Protein AF-W7YHK6-F1 (afdb_monomer_lite)

Sequence (216 aa):
MRCFFILVFPFLILLITKVRVFKSFFVLSIIGIVPLLTFVVPEAYYHQIFYINPFLRVVDFMIGIFIFNIYLSFSKKERSINYTYLEVSSVLLLVVFFVFHRLIPTVARFSFYYWIPMCYLIFSFSFQRGKVSVLLSNKMCFYLGEISFGFYLFHQLVLRYFLVINTKFLGIASDFVIAMVVFAISLVISHYSFVLFERPMNGYIKALKESKANTP

InterPro domains:
  IPR050879 Acyltransferase 3 [PTHR23028] (5-210)

Secondary structure (DSSP, 8-state):
-HHHHHHHHHHHHHHHHH-SSHHHHHHHHHHHHHHHHHHHS-GGGHIIIIII-HHHHHHHHHHHHHHHHHHHHHHTS-----HHHHHHHHHHHHHHHHHHGGGS-HHHHHTTTTHHHHHHHHHHHTT--SHHHHHHTSHHHHHHHHHHHHHHHHHHHHHHHHHHHIIIII----HHHHHHHHHHHHHHHHHHHIIIIIHHHHHHHHHHHHHHHS--

Structure (mmCIF, N/CA/C/O backbone):
data_AF-W7YHK6-F1
#
_entry.id   AF-W7YHK6-F1
#
loop_
_atom_site.group_PDB
_atom_site.id
_atom_site.type_symbol
_atom_site.label_atom_id
_atom_site.label_alt_id
_atom_site.label_comp_id
_atom_site.label_asym_id
_atom_site.label_entity_id
_atom_site.label_seq_id
_atom_site.pdbx_PDB_ins_code
_atom_site.Cartn_x
_atom_site.Cartn_y
_atom_site.Cartn_z
_atom_site.occupancy
_atom_site.B_iso_or_equiv
_atom_site.auth_seq_id
_atom_site.auth_comp_id
_atom_site.auth_asym_id
_atom_site.auth_atom_id
_atom_site.pdbx_PDB_model_num
ATOM 1 N N . MET A 1 1 ? 14.637 -1.366 3.798 1.00 53.78 1 MET A N 1
ATOM 2 C CA . MET A 1 1 ? 13.637 -0.348 4.207 1.00 53.78 1 MET A CA 1
ATOM 3 C C . MET A 1 1 ? 12.739 -0.802 5.353 1.00 53.78 1 MET A C 1
ATOM 5 O O . MET A 1 1 ? 12.681 -0.083 6.335 1.00 53.78 1 MET A O 1
ATOM 9 N N . ARG A 1 2 ? 12.089 -1.977 5.302 1.00 49.00 2 ARG A N 1
ATOM 10 C CA . ARG A 1 2 ? 11.169 -2.439 6.370 1.00 49.00 2 ARG A CA 1
ATOM 11 C C . ARG A 1 2 ? 11.775 -2.429 7.791 1.00 49.00 2 ARG A C 1
ATOM 13 O O . ARG A 1 2 ? 11.128 -1.936 8.705 1.00 49.00 2 ARG A O 1
ATOM 20 N N . CYS A 1 3 ? 13.030 -2.855 7.966 1.00 56.47 3 CYS A N 1
ATOM 21 C CA . CYS A 1 3 ? 13.698 -2.836 9.279 1.00 56.47 3 CYS A CA 1
ATOM 22 C C . CYS A 1 3 ? 13.906 -1.423 9.850 1.00 56.47 3 CYS A C 1
ATOM 24 O O . CYS A 1 3 ? 13.807 -1.234 11.057 1.00 56.47 3 CYS A O 1
ATOM 26 N N . PHE A 1 4 ? 14.147 -0.424 8.993 1.00 64.88 4 PHE A N 1
ATOM 27 C CA . PHE A 1 4 ? 14.290 0.969 9.422 1.00 64.88 4 PHE A CA 1
ATOM 28 C C . PHE A 1 4 ? 12.982 1.491 10.027 1.00 64.88 4 PHE A C 1
ATOM 30 O O . PHE A 1 4 ? 12.999 2.078 11.101 1.00 64.88 4 PHE A O 1
ATOM 37 N N . PHE A 1 5 ? 11.835 1.195 9.407 1.00 59.44 5 PHE A N 1
ATOM 38 C CA . PHE A 1 5 ? 10.535 1.595 9.956 1.00 59.44 5 PHE A CA 1
ATOM 39 C C . PHE A 1 5 ? 10.240 0.946 11.299 1.00 59.44 5 PHE A C 1
ATOM 41 O O . PHE A 1 5 ? 9.788 1.635 12.204 1.00 59.44 5 PHE A O 1
ATOM 48 N N . ILE A 1 6 ? 10.536 -0.346 11.452 1.00 62.44 6 ILE A N 1
ATOM 49 C CA . ILE A 1 6 ? 10.335 -1.060 12.721 1.00 62.44 6 ILE A CA 1
ATOM 50 C C . ILE A 1 6 ? 11.167 -0.418 13.842 1.00 62.44 6 ILE A C 1
ATOM 52 O O . ILE A 1 6 ? 10.689 -0.289 14.965 1.00 62.44 6 ILE A O 1
ATOM 56 N N . LEU A 1 7 ? 12.381 0.037 13.524 1.00 72.81 7 LEU A N 1
ATOM 57 C CA . LEU A 1 7 ? 13.286 0.671 14.482 1.00 72.81 7 LEU A CA 1
ATOM 58 C C . LEU A 1 7 ? 12.882 2.115 14.818 1.00 72.81 7 LEU A C 1
ATOM 60 O O . LEU A 1 7 ? 12.984 2.533 15.967 1.00 72.81 7 LEU A O 1
ATOM 64 N N . VAL A 1 8 ? 12.393 2.872 13.836 1.00 71.38 8 VAL A N 1
ATOM 65 C CA . VAL A 1 8 ? 12.004 4.284 14.000 1.00 71.38 8 VAL A CA 1
ATOM 66 C C . VAL A 1 8 ? 10.591 4.431 14.589 1.00 71.38 8 VAL A C 1
ATOM 68 O O . VAL A 1 8 ? 10.283 5.431 15.237 1.00 71.38 8 VAL A O 1
ATOM 71 N N . PHE A 1 9 ? 9.738 3.417 14.438 1.00 69.69 9 PHE A N 1
ATOM 72 C CA . PHE A 1 9 ? 8.368 3.381 14.952 1.00 69.69 9 PHE A CA 1
ATOM 73 C C . PHE A 1 9 ? 8.202 3.721 16.447 1.00 69.69 9 PHE A C 1
ATOM 75 O O . PHE A 1 9 ? 7.383 4.596 16.744 1.00 69.69 9 PHE A O 1
ATOM 82 N N . PRO A 1 10 ? 8.937 3.106 17.400 1.00 70.44 10 PRO A N 1
ATOM 83 C CA . PRO A 1 10 ? 8.781 3.426 18.821 1.00 70.44 10 PRO A CA 1
ATOM 84 C C . PRO A 1 10 ? 9.102 4.895 19.125 1.00 70.44 10 PRO A C 1
ATOM 86 O O . PRO A 1 10 ? 8.375 5.543 19.877 1.00 70.44 10 PRO A O 1
ATOM 89 N N . PHE A 1 11 ? 10.128 5.458 18.481 1.00 71.00 11 PHE A N 1
ATOM 90 C CA . PHE A 1 11 ? 10.487 6.870 18.632 1.00 71.00 11 PHE A CA 1
ATOM 91 C C . PHE A 1 11 ? 9.415 7.797 18.049 1.00 71.00 11 PHE A C 1
ATOM 93 O O . PHE A 1 11 ? 9.043 8.789 18.681 1.00 71.00 11 PHE A O 1
ATOM 100 N N . LEU A 1 12 ? 8.861 7.446 16.884 1.00 68.38 12 LEU A N 1
ATOM 101 C CA . LEU A 1 12 ? 7.770 8.195 16.261 1.00 68.38 12 LEU A CA 1
ATOM 102 C C . LEU A 1 12 ? 6.513 8.193 17.128 1.00 68.38 12 LEU A C 1
ATOM 104 O O . LEU A 1 12 ? 5.929 9.253 17.322 1.00 68.38 12 LEU A O 1
ATOM 108 N N . ILE A 1 13 ? 6.106 7.055 17.696 1.00 68.56 13 ILE A N 1
ATOM 109 C CA . ILE A 1 13 ? 4.937 7.002 18.588 1.00 68.56 13 ILE A CA 1
ATOM 110 C C . ILE A 1 13 ? 5.136 7.880 19.820 1.00 68.56 13 ILE A C 1
ATOM 112 O O . ILE A 1 13 ? 4.220 8.611 20.193 1.00 68.56 13 ILE A O 1
ATOM 116 N N . LEU A 1 14 ? 6.309 7.844 20.455 1.00 65.62 14 LEU A N 1
ATOM 117 C CA . LEU A 1 14 ? 6.582 8.654 21.647 1.00 65.62 14 LEU A CA 1
ATOM 118 C C . LEU A 1 14 ? 6.514 10.159 21.333 1.00 65.62 14 LEU A C 1
ATOM 120 O O . LEU A 1 14 ? 5.867 10.925 22.054 1.00 65.62 14 LEU A O 1
ATOM 124 N N . LEU A 1 15 ? 7.080 10.581 20.199 1.00 65.31 15 LEU A N 1
ATOM 125 C CA . LEU A 1 15 ? 6.981 11.958 19.707 1.00 65.31 15 LEU A CA 1
ATOM 126 C C . LEU A 1 15 ? 5.523 12.339 19.355 1.00 65.31 15 LEU A C 1
ATOM 128 O O . LEU A 1 15 ? 5.028 13.408 19.724 1.00 65.31 15 LEU A O 1
ATOM 132 N N . ILE A 1 16 ? 4.791 11.417 18.720 1.00 62.56 16 ILE A N 1
ATOM 133 C CA . ILE A 1 16 ? 3.393 11.547 18.274 1.00 62.56 16 ILE A CA 1
ATOM 134 C C . ILE A 1 16 ? 2.387 11.257 19.411 1.00 62.56 16 ILE A C 1
ATOM 136 O O . ILE A 1 16 ? 1.182 11.383 19.227 1.00 62.56 16 ILE A O 1
ATOM 140 N N . THR A 1 17 ? 2.792 11.006 20.653 1.00 61.44 17 THR A N 1
ATOM 141 C CA . THR A 1 17 ? 1.856 10.875 21.796 1.00 61.44 17 THR A CA 1
ATOM 142 C C . THR A 1 17 ? 1.927 12.068 22.744 1.00 61.44 17 THR A C 1
ATOM 144 O O . THR A 1 17 ? 0.884 12.528 23.204 1.00 61.44 17 THR A O 1
ATOM 147 N N . LYS A 1 18 ? 3.078 12.741 22.852 1.00 54.75 18 LYS A N 1
ATOM 148 C CA . LYS A 1 18 ? 3.304 13.822 23.832 1.00 54.75 18 LYS A CA 1
ATOM 149 C C . LYS A 1 18 ? 2.686 15.200 23.511 1.00 54.75 18 LYS A C 1
ATOM 151 O O . LYS A 1 18 ? 2.327 15.927 24.426 1.00 54.75 18 LYS A O 1
ATOM 156 N N . VAL A 1 19 ? 2.484 15.564 22.240 1.00 53.28 19 VAL A N 1
ATOM 157 C CA . VAL A 1 19 ? 2.019 16.925 21.854 1.00 53.28 19 VAL A CA 1
ATOM 158 C C . VAL A 1 19 ? 0.552 16.915 21.378 1.00 53.28 19 VAL A C 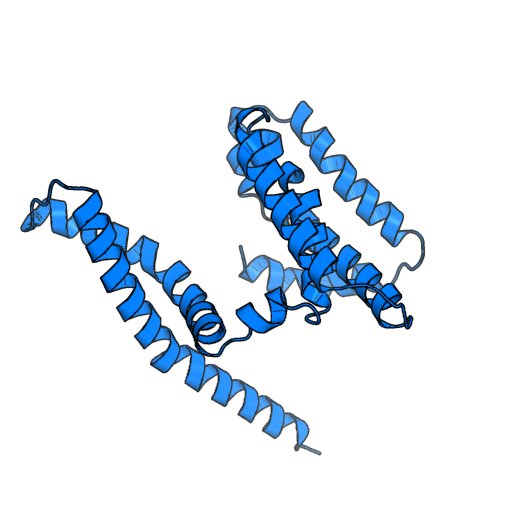1
ATOM 160 O O . VAL A 1 19 ? 0.277 16.459 20.290 1.00 53.28 19 VAL A O 1
ATOM 163 N N . ARG A 1 20 ? -0.476 17.303 22.138 1.00 59.34 20 ARG A N 1
ATOM 164 C CA . ARG A 1 20 ? -1.869 16.951 21.735 1.00 59.34 20 ARG A CA 1
ATOM 165 C C . ARG A 1 20 ? -2.479 17.792 20.591 1.00 59.34 20 ARG A C 1
ATOM 167 O O . ARG A 1 20 ? -3.224 17.234 19.796 1.00 59.34 20 ARG A O 1
ATOM 174 N N . VAL A 1 21 ? -2.154 19.087 20.481 1.00 53.97 21 VAL A N 1
ATOM 175 C CA . VAL A 1 21 ? -2.844 20.033 19.563 1.00 53.97 21 VAL A CA 1
ATOM 176 C C . VAL A 1 21 ? -1.969 20.478 18.380 1.00 53.97 21 VAL A C 1
ATOM 178 O O . VAL A 1 21 ? -2.435 20.489 17.246 1.00 53.97 21 VAL A O 1
ATOM 181 N N . PHE A 1 22 ? -0.668 20.710 18.588 1.00 55.00 22 PHE A N 1
ATOM 182 C CA . PHE A 1 22 ? 0.281 21.048 17.506 1.00 55.00 22 PHE A CA 1
ATOM 183 C C . PHE A 1 22 ? 0.607 19.883 16.562 1.00 55.00 22 PHE A C 1
ATOM 185 O O . PHE A 1 22 ? 1.331 20.044 15.590 1.00 55.00 22 PHE A O 1
ATOM 192 N N . LYS A 1 23 ? 0.079 18.693 16.833 1.00 64.88 23 LYS A N 1
ATOM 193 C CA . LYS A 1 23 ? 0.507 17.443 16.208 1.00 64.88 23 LYS A CA 1
ATOM 194 C C . LYS A 1 23 ? -0.149 17.183 14.867 1.00 64.88 23 LYS A C 1
ATOM 196 O O . LYS A 1 23 ? 0.551 16.804 13.940 1.00 64.88 23 LYS A O 1
ATOM 201 N N . SER A 1 24 ? -1.444 17.466 14.730 1.00 62.97 24 SER A N 1
ATOM 202 C CA . SER A 1 24 ? -2.082 17.452 13.409 1.00 62.97 24 SER A CA 1
ATOM 203 C C . SER A 1 24 ? -1.499 18.545 12.523 1.00 62.97 24 SER A C 1
ATOM 205 O O . SER A 1 24 ? -1.202 18.273 11.371 1.00 62.97 24 SER A O 1
ATOM 207 N N . PHE A 1 25 ? -1.259 19.746 13.060 1.00 68.19 25 PHE A N 1
ATOM 208 C CA . PHE A 1 25 ? -0.668 20.835 12.282 1.00 68.19 25 PHE A CA 1
ATOM 209 C C . PHE A 1 25 ? 0.769 20.514 11.849 1.00 68.19 25 PHE A C 1
ATOM 211 O O . PHE A 1 25 ? 1.090 20.639 10.679 1.00 68.19 25 PHE A O 1
ATOM 218 N N . PHE A 1 26 ? 1.611 20.001 12.750 1.00 71.12 26 PHE A N 1
ATOM 219 C CA . PHE A 1 26 ? 2.981 19.591 12.433 1.00 71.12 26 PHE A CA 1
ATOM 220 C C . PHE A 1 26 ? 3.036 18.446 11.410 1.00 71.12 26 PHE A C 1
ATOM 222 O O . PHE A 1 26 ? 3.815 18.505 10.462 1.00 71.12 26 PHE A O 1
ATOM 229 N N . VAL A 1 27 ? 2.175 17.432 11.557 1.00 71.62 27 VAL A N 1
ATOM 230 C CA . VAL A 1 27 ? 2.055 16.328 10.592 1.00 71.62 27 VAL A CA 1
ATOM 231 C C . VAL A 1 27 ? 1.588 16.854 9.230 1.00 71.62 27 VAL A C 1
ATOM 233 O O . VAL A 1 27 ? 2.204 16.527 8.222 1.00 71.62 27 VAL A O 1
ATOM 236 N N . LEU A 1 28 ? 0.562 17.710 9.188 1.00 74.75 28 LEU A N 1
ATOM 237 C CA . LEU A 1 28 ? 0.054 18.312 7.949 1.00 74.75 28 LEU A CA 1
ATOM 238 C C . LEU A 1 28 ? 1.090 19.219 7.272 1.00 74.75 28 LEU A C 1
ATOM 240 O O . LEU A 1 28 ? 1.224 19.167 6.053 1.00 74.75 28 LEU A O 1
ATOM 244 N N . SER A 1 29 ? 1.866 19.987 8.040 1.00 74.75 29 SER A N 1
ATOM 245 C CA . SER A 1 29 ? 2.959 20.809 7.512 1.00 74.75 29 SER A CA 1
ATOM 246 C C . SER A 1 29 ? 4.062 19.954 6.888 1.00 74.75 29 SER A C 1
ATOM 248 O O . SER A 1 29 ? 4.518 20.257 5.791 1.00 74.75 29 SER A O 1
ATOM 250 N N . ILE A 1 30 ? 4.456 18.848 7.530 1.00 75.06 30 ILE A N 1
ATOM 251 C CA . ILE A 1 30 ? 5.446 17.911 6.972 1.00 75.06 30 ILE A CA 1
ATOM 252 C C . ILE A 1 30 ? 4.926 17.249 5.693 1.00 75.06 30 ILE A C 1
ATOM 254 O O . ILE A 1 30 ? 5.661 17.150 4.712 1.00 75.06 30 ILE A O 1
ATOM 258 N N . ILE A 1 31 ? 3.654 16.843 5.675 1.00 78.50 31 ILE A N 1
ATOM 259 C CA . ILE A 1 31 ? 2.995 16.297 4.481 1.00 78.50 31 ILE A CA 1
ATOM 260 C C . ILE A 1 31 ? 3.001 17.334 3.346 1.00 78.50 31 ILE A C 1
ATOM 262 O O . ILE A 1 31 ? 3.323 16.992 2.210 1.00 78.50 31 ILE A O 1
ATOM 266 N N . GLY A 1 32 ? 2.702 18.602 3.649 1.00 78.81 32 GLY A N 1
ATOM 267 C CA . GLY A 1 32 ? 2.663 19.698 2.676 1.00 78.81 32 GLY A CA 1
ATOM 268 C C . GLY A 1 32 ? 4.028 20.104 2.109 1.00 78.81 32 GLY A C 1
ATOM 269 O O . GLY A 1 32 ? 4.098 20.605 0.989 1.00 78.81 32 GLY A O 1
ATOM 270 N N . ILE A 1 33 ? 5.122 19.842 2.831 1.00 81.44 33 ILE A N 1
ATOM 271 C CA . ILE A 1 33 ? 6.488 20.111 2.354 1.00 81.44 33 ILE A CA 1
ATOM 272 C C . ILE A 1 33 ? 6.878 19.173 1.205 1.00 81.44 33 ILE A C 1
ATOM 274 O O . ILE A 1 33 ? 7.608 19.577 0.304 1.00 81.44 33 ILE A O 1
ATOM 278 N N . VAL A 1 34 ? 6.383 17.934 1.184 1.00 82.06 34 VAL A N 1
ATOM 279 C CA . VAL A 1 34 ? 6.804 16.937 0.187 1.00 82.06 34 VAL A CA 1
ATOM 280 C C . VAL A 1 34 ? 6.448 17.344 -1.255 1.00 82.06 34 VAL A C 1
ATOM 282 O O . VAL A 1 34 ? 7.339 17.286 -2.103 1.00 82.06 34 VAL A O 1
ATOM 285 N N . PRO A 1 35 ? 5.228 17.830 -1.565 1.00 81.81 35 PRO A N 1
ATOM 286 C CA . PRO A 1 35 ? 4.934 18.422 -2.869 1.00 81.81 35 PRO A CA 1
ATOM 287 C C . PRO A 1 35 ? 5.814 19.629 -3.208 1.00 81.81 35 PRO A C 1
ATOM 289 O O . PRO A 1 35 ? 6.248 19.755 -4.349 1.00 81.81 35 PRO A O 1
ATOM 292 N N . LEU A 1 36 ? 6.140 20.488 -2.236 1.00 81.44 36 LEU A N 1
ATOM 293 C CA . LEU A 1 36 ? 7.007 21.652 -2.466 1.00 81.44 36 LEU A CA 1
ATOM 294 C C . LEU A 1 36 ? 8.430 21.237 -2.861 1.00 81.44 36 LEU A C 1
ATOM 296 O O . LEU A 1 36 ? 9.019 21.833 -3.760 1.00 81.44 36 LEU A O 1
ATOM 300 N N . LEU A 1 37 ? 8.955 20.162 -2.265 1.00 81.94 37 LEU A N 1
ATOM 301 C CA . LEU A 1 37 ? 10.265 19.613 -2.622 1.00 81.94 37 LEU A CA 1
ATOM 302 C C . LEU A 1 37 ? 10.326 19.139 -4.081 1.00 81.94 37 LEU A C 1
ATOM 304 O O . LEU A 1 37 ? 11.403 19.159 -4.675 1.00 81.94 37 LEU A O 1
ATOM 308 N N . THR A 1 38 ? 9.199 18.748 -4.688 1.00 81.62 38 THR A N 1
ATOM 309 C CA . THR A 1 38 ? 9.187 18.288 -6.090 1.00 81.62 38 THR A CA 1
ATOM 310 C C . THR A 1 38 ? 9.529 19.385 -7.097 1.00 81.62 38 THR A C 1
ATOM 312 O O . THR A 1 38 ? 10.075 19.073 -8.150 1.00 81.62 38 THR A O 1
ATOM 315 N N . PHE A 1 39 ? 9.298 20.656 -6.752 1.00 79.81 39 PHE A N 1
ATOM 316 C CA . PHE A 1 39 ? 9.650 21.802 -7.596 1.00 79.81 39 PHE A CA 1
ATOM 317 C C . PHE A 1 39 ? 11.126 22.208 -7.489 1.00 79.81 39 PHE A C 1
ATOM 319 O O . PHE A 1 39 ? 11.636 22.891 -8.370 1.00 79.81 39 PHE A O 1
ATOM 326 N N . VAL A 1 40 ? 11.809 21.810 -6.412 1.00 82.62 40 VAL A N 1
ATOM 327 C CA . VAL A 1 40 ? 13.203 22.200 -6.132 1.00 82.62 40 VAL A CA 1
ATOM 328 C C . VAL A 1 40 ? 14.189 21.116 -6.568 1.00 82.62 40 VAL A C 1
ATOM 330 O O . VAL A 1 40 ? 15.315 21.408 -6.964 1.00 82.62 40 VAL A O 1
ATOM 333 N N . VAL A 1 41 ? 13.785 19.848 -6.480 1.00 83.50 41 VAL A N 1
ATOM 334 C CA . VAL A 1 41 ? 14.661 18.714 -6.782 1.00 83.50 41 VAL A CA 1
ATOM 335 C C . VAL A 1 41 ? 14.800 18.532 -8.305 1.00 83.50 41 VAL A C 1
ATOM 337 O O . VAL A 1 41 ? 13.787 18.519 -9.001 1.00 83.50 41 VAL A O 1
ATOM 340 N N . PRO A 1 42 ? 16.022 18.343 -8.842 1.00 82.50 42 PRO A N 1
ATOM 341 C CA . PRO A 1 42 ? 16.225 18.043 -10.260 1.00 82.50 42 PRO A CA 1
ATOM 342 C C . PRO A 1 42 ? 15.719 16.652 -10.655 1.00 82.50 42 PRO A C 1
ATOM 344 O O . PRO A 1 42 ? 15.801 15.704 -9.867 1.00 82.50 42 PRO A O 1
ATOM 347 N N . GLU A 1 43 ? 15.304 16.495 -11.916 1.00 79.56 43 GLU A N 1
ATOM 348 C CA . GLU A 1 43 ? 14.648 15.262 -12.372 1.00 79.56 43 GLU A CA 1
ATOM 349 C C . GLU A 1 43 ? 15.493 13.994 -12.226 1.00 79.56 43 GLU A C 1
ATOM 351 O O . GLU A 1 43 ? 14.976 12.929 -11.877 1.00 79.56 43 GLU A O 1
ATOM 356 N N . ALA A 1 44 ? 16.809 14.120 -12.407 1.00 82.19 44 ALA A N 1
ATOM 357 C CA . ALA A 1 44 ? 17.764 13.022 -12.275 1.00 82.19 44 ALA A CA 1
ATOM 358 C C . ALA A 1 44 ? 17.703 12.323 -10.903 1.00 82.19 44 ALA A C 1
ATOM 360 O O . ALA A 1 44 ? 17.996 11.132 -10.797 1.00 82.19 44 ALA A O 1
ATOM 361 N N . TYR A 1 45 ? 17.287 13.039 -9.854 1.00 82.25 45 TYR A N 1
ATOM 362 C CA . TYR A 1 45 ? 17.274 12.532 -8.483 1.00 82.25 45 TYR A CA 1
ATOM 363 C C . TYR A 1 45 ? 15.889 12.097 -7.999 1.00 82.25 45 TYR A C 1
ATOM 365 O O . TYR A 1 45 ? 15.766 11.606 -6.874 1.00 82.25 45 TYR A O 1
ATOM 373 N N . TYR A 1 46 ? 14.839 12.213 -8.820 1.00 82.56 46 TYR A N 1
ATOM 374 C CA . TYR A 1 46 ? 13.472 11.931 -8.378 1.00 82.56 46 TYR A CA 1
ATOM 375 C C . TYR A 1 46 ? 13.274 10.516 -7.849 1.00 82.56 46 TYR A C 1
ATOM 377 O O . TYR A 1 46 ? 12.649 10.326 -6.805 1.00 82.56 46 TYR A O 1
ATOM 385 N N . HIS A 1 47 ? 13.843 9.522 -8.523 1.00 80.50 47 HIS A N 1
ATOM 386 C CA . HIS A 1 47 ? 13.723 8.135 -8.089 1.00 80.50 47 HIS A CA 1
ATOM 387 C C . HIS A 1 47 ? 14.480 7.877 -6.773 1.00 80.50 47 HIS A C 1
ATOM 389 O O . HIS A 1 47 ? 13.969 7.238 -5.857 1.00 80.50 47 HIS A O 1
ATOM 395 N N . GLN A 1 48 ? 15.693 8.409 -6.631 1.00 81.44 48 GLN A N 1
ATOM 396 C CA . GLN A 1 48 ? 16.504 8.192 -5.430 1.00 81.44 48 GLN A CA 1
ATOM 397 C C . GLN A 1 48 ? 15.916 8.901 -4.209 1.00 81.44 48 GLN A C 1
ATOM 399 O O . GLN A 1 48 ? 15.854 8.324 -3.124 1.00 81.44 48 GLN A O 1
ATOM 404 N N . ILE A 1 49 ? 15.452 10.135 -4.399 1.00 80.94 49 ILE A N 1
ATOM 405 C CA . ILE A 1 49 ? 14.905 10.952 -3.325 1.00 80.94 49 ILE A CA 1
ATOM 406 C C . ILE A 1 49 ? 13.477 10.502 -3.024 1.00 80.94 49 ILE A C 1
ATOM 408 O O . ILE A 1 49 ? 13.244 9.941 -1.964 1.00 80.94 49 ILE A O 1
ATOM 412 N N . PHE A 1 50 ? 12.518 10.647 -3.934 1.00 79.75 50 P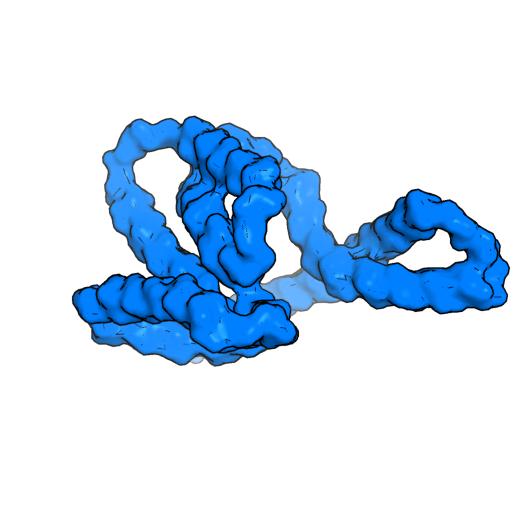HE A N 1
ATOM 413 C CA . PHE A 1 50 ? 11.107 10.435 -3.586 1.00 79.75 50 PHE A CA 1
ATOM 414 C C . PHE A 1 50 ? 10.702 8.967 -3.466 1.00 79.75 50 PHE A C 1
ATOM 416 O O . PHE A 1 50 ? 9.851 8.638 -2.642 1.00 79.75 50 PHE A O 1
ATOM 423 N N . TYR A 1 51 ? 11.309 8.071 -4.249 1.00 76.19 51 TYR A N 1
ATOM 424 C CA . TYR A 1 51 ? 10.897 6.669 -4.259 1.00 76.19 51 TYR A CA 1
ATOM 425 C C . TYR A 1 51 ? 11.697 5.805 -3.275 1.00 76.19 51 TYR A C 1
ATOM 427 O O . TYR A 1 51 ? 11.100 5.007 -2.545 1.00 76.19 51 TYR A O 1
ATOM 435 N N . ILE A 1 52 ? 13.025 5.965 -3.231 1.00 78.62 52 ILE A N 1
ATOM 436 C CA . ILE A 1 52 ? 13.913 5.116 -2.421 1.00 78.62 52 ILE A CA 1
ATOM 437 C C . ILE A 1 52 ? 14.135 5.679 -1.007 1.00 78.62 52 ILE A C 1
ATOM 439 O O . ILE A 1 52 ? 14.289 4.909 -0.062 1.00 78.62 52 ILE A O 1
ATOM 443 N N . ASN A 1 53 ? 14.171 6.997 -0.812 1.00 81.12 53 ASN A N 1
ATOM 444 C CA . ASN A 1 53 ? 14.649 7.556 0.452 1.00 81.12 53 ASN A CA 1
ATOM 445 C C . ASN A 1 53 ? 13.745 7.181 1.652 1.00 81.12 53 ASN A C 1
ATOM 447 O O . ASN A 1 53 ? 12.569 7.556 1.678 1.00 81.12 53 ASN A O 1
ATOM 451 N N . PRO A 1 54 ? 14.280 6.510 2.692 1.00 75.19 54 PRO A N 1
ATOM 452 C CA . PRO A 1 54 ? 13.495 6.100 3.853 1.00 75.19 54 PRO A CA 1
ATOM 453 C C . PRO A 1 54 ? 12.911 7.276 4.649 1.00 75.19 54 PRO A C 1
ATOM 455 O O . PRO A 1 54 ? 11.888 7.091 5.301 1.00 75.19 54 PRO A O 1
ATOM 458 N N . PHE A 1 55 ? 13.504 8.473 4.588 1.00 78.81 55 PHE A N 1
ATOM 459 C CA . PHE A 1 55 ? 13.001 9.648 5.305 1.00 78.81 55 PHE A CA 1
ATOM 460 C C . PHE A 1 55 ? 11.693 10.177 4.716 1.00 78.81 55 PHE A C 1
ATOM 462 O O . PHE A 1 55 ? 10.768 10.473 5.465 1.00 78.81 55 PHE A O 1
ATOM 469 N N . LEU A 1 56 ? 11.560 10.230 3.388 1.00 77.38 56 LEU A N 1
ATOM 470 C CA . LEU A 1 56 ? 10.299 10.649 2.762 1.00 77.38 56 LEU A CA 1
ATOM 471 C C . LEU A 1 56 ? 9.186 9.629 3.000 1.00 77.38 56 LEU A C 1
ATOM 473 O O . LEU A 1 56 ? 8.034 9.991 3.209 1.00 77.38 56 LEU A O 1
ATOM 477 N N . ARG A 1 57 ? 9.549 8.355 3.101 1.00 79.88 57 ARG A N 1
ATOM 478 C CA . ARG A 1 57 ? 8.632 7.276 3.473 1.00 79.88 57 ARG A CA 1
ATOM 479 C C . ARG A 1 57 ? 8.158 7.335 4.932 1.00 79.88 57 ARG A C 1
ATOM 481 O O . ARG A 1 57 ? 7.128 6.753 5.262 1.00 79.88 57 ARG A O 1
ATOM 488 N N . VAL A 1 58 ? 8.854 8.053 5.820 1.00 79.06 58 VAL A N 1
ATOM 489 C CA . VAL A 1 58 ? 8.319 8.351 7.164 1.00 79.06 58 VAL A CA 1
ATOM 490 C C . VAL A 1 58 ? 7.060 9.213 7.056 1.00 79.06 58 VAL A C 1
ATOM 492 O O . VAL A 1 58 ? 6.150 9.049 7.864 1.00 79.06 58 VAL A O 1
ATOM 495 N N . VAL A 1 59 ? 6.947 10.065 6.032 1.00 81.94 59 VAL A N 1
ATOM 496 C CA . VAL A 1 59 ? 5.736 10.865 5.794 1.00 81.94 59 VAL A CA 1
ATOM 497 C C . VAL A 1 59 ? 4.545 9.964 5.462 1.00 81.94 59 VAL A C 1
ATOM 499 O O . VAL A 1 59 ? 3.495 10.115 6.084 1.00 81.94 59 VAL A O 1
ATOM 502 N N . ASP A 1 60 ? 4.725 8.958 4.593 1.00 82.56 60 ASP A N 1
ATOM 503 C CA . ASP A 1 60 ? 3.701 7.930 4.316 1.00 82.56 60 ASP A CA 1
ATOM 504 C C . ASP A 1 60 ? 3.227 7.251 5.613 1.00 82.56 60 ASP A C 1
ATOM 506 O O . ASP A 1 60 ? 2.037 7.020 5.840 1.00 82.56 60 ASP A O 1
ATOM 510 N N . PHE A 1 61 ? 4.174 6.956 6.503 1.00 81.00 61 PHE A N 1
ATOM 511 C CA . PHE A 1 61 ? 3.892 6.329 7.785 1.00 81.00 61 PHE A CA 1
ATOM 512 C C . PHE A 1 61 ? 3.110 7.247 8.741 1.00 81.00 61 PHE A C 1
ATOM 514 O O . PHE A 1 61 ? 2.153 6.817 9.391 1.00 81.00 61 PHE A O 1
ATOM 521 N N . MET A 1 62 ? 3.477 8.530 8.803 1.00 80.88 62 MET A N 1
ATOM 522 C CA . MET A 1 62 ? 2.772 9.544 9.592 1.00 80.88 62 MET A CA 1
ATOM 523 C C . MET A 1 62 ? 1.334 9.745 9.108 1.00 80.88 62 MET A C 1
ATOM 525 O O . MET A 1 62 ? 0.425 9.853 9.934 1.00 80.88 62 MET A O 1
ATOM 529 N N . ILE A 1 63 ? 1.118 9.733 7.789 1.00 84.94 63 ILE A N 1
ATOM 530 C CA . ILE A 1 63 ? -0.217 9.748 7.182 1.00 84.94 63 ILE A CA 1
ATOM 531 C C . ILE A 1 63 ? -1.035 8.551 7.685 1.00 84.94 63 ILE A C 1
ATOM 533 O O . ILE A 1 63 ? -2.170 8.725 8.129 1.00 84.94 63 ILE A O 1
ATOM 537 N N . GLY A 1 64 ? -0.449 7.351 7.709 1.00 86.00 64 GLY A N 1
ATOM 538 C CA . GLY A 1 64 ? -1.100 6.154 8.247 1.00 86.00 64 GLY A CA 1
ATOM 539 C C . GLY A 1 64 ? -1.546 6.304 9.708 1.00 86.00 64 GLY A C 1
ATOM 540 O O . GLY A 1 64 ? -2.692 5.995 10.037 1.00 86.00 64 GLY A O 1
ATOM 541 N N . ILE A 1 65 ? -0.685 6.843 10.581 1.00 81.38 65 ILE A N 1
ATOM 542 C CA . ILE A 1 65 ? -1.046 7.122 11.986 1.00 81.38 65 ILE A CA 1
ATOM 543 C C . ILE A 1 65 ? -2.198 8.131 12.069 1.00 81.38 65 ILE A C 1
ATOM 545 O O . ILE A 1 65 ? -3.112 7.978 12.883 1.00 81.38 65 ILE A O 1
ATOM 549 N N . PHE A 1 66 ? -2.166 9.171 11.237 1.00 83.62 66 PHE A N 1
ATOM 550 C CA . PHE A 1 66 ? -3.218 10.179 11.204 1.00 83.62 66 PHE A CA 1
ATOM 551 C C . PHE A 1 66 ? -4.572 9.573 10.809 1.00 83.62 66 PHE A C 1
ATOM 553 O O . PHE A 1 66 ? -5.562 9.775 11.514 1.00 83.62 66 PHE A O 1
ATOM 560 N N . ILE A 1 67 ? -4.601 8.751 9.756 1.00 87.81 67 ILE A N 1
ATOM 561 C CA . ILE A 1 67 ? -5.801 8.016 9.336 1.00 87.81 67 ILE A CA 1
ATOM 562 C C . ILE A 1 67 ? -6.300 7.080 10.441 1.00 87.81 67 ILE A C 1
ATOM 564 O O . ILE A 1 67 ? -7.502 7.035 10.702 1.00 87.81 67 ILE A O 1
ATOM 568 N N . PHE A 1 68 ? -5.402 6.389 11.146 1.00 85.31 68 PHE A N 1
ATOM 569 C CA . PHE A 1 68 ? -5.777 5.530 12.269 1.00 85.31 68 PHE A CA 1
ATOM 570 C C . PHE A 1 68 ? -6.461 6.308 13.407 1.00 85.31 68 PHE A C 1
ATOM 572 O O . PHE A 1 68 ? -7.471 5.861 13.951 1.00 85.31 68 PHE A O 1
ATOM 579 N N . ASN A 1 69 ? -5.970 7.504 13.739 1.00 83.38 69 ASN A N 1
ATOM 580 C CA . ASN A 1 69 ? -6.612 8.354 14.745 1.00 83.38 69 ASN A CA 1
ATOM 581 C C . ASN A 1 69 ? -8.019 8.795 14.312 1.00 83.38 69 ASN A C 1
ATOM 583 O O . ASN A 1 69 ? -8.945 8.762 15.125 1.00 83.38 69 ASN A O 1
ATOM 587 N N . ILE A 1 70 ? -8.198 9.156 13.034 1.00 84.81 70 ILE A N 1
ATOM 588 C CA . ILE A 1 70 ? -9.521 9.470 12.470 1.00 84.81 70 ILE A CA 1
ATOM 589 C C . ILE A 1 70 ? -10.437 8.248 12.568 1.00 84.81 70 ILE A C 1
ATOM 591 O O . ILE A 1 70 ? -11.574 8.369 13.031 1.00 84.81 70 ILE A O 1
ATOM 595 N N . TYR A 1 71 ? -9.940 7.068 12.192 1.00 88.19 71 TYR A N 1
ATOM 596 C CA . TYR A 1 71 ? -10.667 5.809 12.326 1.00 88.19 71 TYR A CA 1
ATOM 597 C C . TYR A 1 71 ? -11.150 5.585 13.763 1.00 88.19 71 TYR A C 1
ATOM 599 O O . TYR A 1 71 ? -12.338 5.339 13.963 1.00 88.19 71 TYR A O 1
ATOM 607 N N . LEU A 1 72 ? -10.296 5.757 14.778 1.00 85.62 72 LEU A N 1
ATOM 608 C CA . LEU A 1 72 ? -10.700 5.609 16.181 1.00 85.62 72 LEU A CA 1
ATOM 609 C C . LEU A 1 72 ? -11.808 6.591 16.587 1.00 85.62 72 LEU A C 1
ATOM 611 O O . LEU A 1 72 ? -12.718 6.221 17.328 1.00 85.62 72 LEU A O 1
ATOM 615 N N . SER A 1 73 ? -11.758 7.838 16.112 1.00 82.75 73 SER A N 1
ATOM 616 C CA . SER A 1 73 ? -12.814 8.825 16.372 1.00 82.75 73 SER A CA 1
ATOM 617 C C . SER A 1 73 ? -14.150 8.458 15.719 1.00 82.75 73 SER A C 1
ATOM 619 O O . SER A 1 73 ? -15.201 8.777 16.276 1.00 82.75 73 SER A O 1
ATOM 621 N N . PHE A 1 74 ? -14.122 7.800 14.558 1.00 83.56 74 PHE A N 1
ATOM 622 C CA . PHE A 1 74 ? -15.320 7.343 13.851 1.00 83.56 74 PHE A CA 1
ATOM 623 C C . PHE A 1 74 ? -15.862 6.025 14.406 1.00 83.56 74 PHE A C 1
ATOM 625 O O . PHE A 1 74 ? -17.070 5.896 14.557 1.00 83.56 74 PHE A O 1
ATOM 632 N N . SER A 1 75 ? -14.990 5.081 14.755 1.00 81.88 75 SER A N 1
ATOM 633 C CA . SER A 1 75 ? -15.359 3.761 15.280 1.00 81.88 75 SER A CA 1
ATOM 634 C C . SER A 1 75 ? -16.098 3.852 16.622 1.00 81.88 75 SER A C 1
ATOM 636 O O . SER A 1 75 ? -17.003 3.071 16.892 1.00 81.88 75 SER A O 1
ATOM 638 N N . LYS A 1 76 ? -15.788 4.872 17.437 1.00 76.19 76 LYS A N 1
ATOM 639 C CA . LYS A 1 76 ? -16.468 5.140 18.718 1.00 76.19 76 LYS A CA 1
ATOM 640 C C . LYS A 1 76 ? -17.883 5.711 18.589 1.00 76.19 76 LYS A C 1
ATOM 642 O O . LYS A 1 76 ? -18.583 5.788 19.593 1.00 76.19 76 LYS A O 1
ATOM 647 N N . LYS A 1 77 ? -18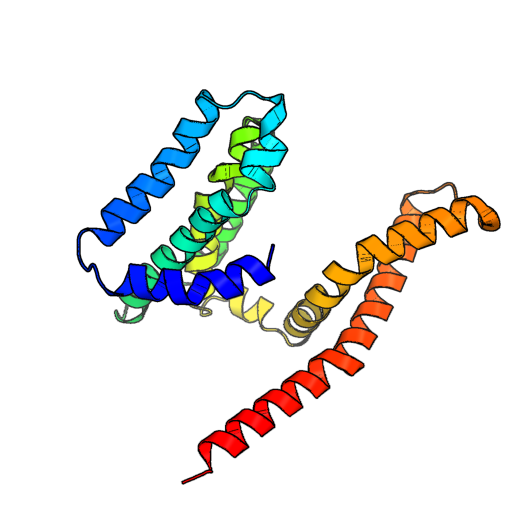.289 6.180 17.407 1.00 78.44 77 LYS A N 1
ATOM 648 C CA . LYS A 1 77 ? -19.619 6.758 17.184 1.00 78.44 77 LYS A CA 1
ATOM 649 C C . LYS A 1 77 ? -20.468 5.747 16.430 1.00 78.44 77 LYS A C 1
ATOM 651 O O . LYS A 1 77 ? -20.127 5.385 15.306 1.00 78.44 77 LYS A O 1
ATOM 656 N N . GLU A 1 78 ? -21.592 5.337 17.008 1.00 63.25 78 GLU A N 1
ATOM 657 C CA . GLU A 1 78 ? -22.589 4.568 16.267 1.00 63.25 78 GLU A CA 1
ATOM 658 C C . GLU A 1 78 ? -23.180 5.455 15.171 1.00 63.25 78 GLU A C 1
ATOM 660 O O . GLU A 1 78 ? -23.882 6.433 15.423 1.00 63.25 78 GLU A O 1
ATOM 665 N N . ARG A 1 79 ? -22.811 5.160 13.926 1.00 71.75 79 ARG A N 1
ATOM 666 C CA . ARG A 1 79 ? -23.331 5.821 12.732 1.00 71.75 79 ARG A CA 1
ATOM 667 C C . ARG A 1 79 ? -23.836 4.758 11.774 1.00 71.75 79 ARG A C 1
ATOM 669 O O . ARG A 1 79 ? -23.168 3.747 11.562 1.00 71.75 79 ARG A O 1
ATOM 676 N N . SER A 1 80 ? -24.967 5.030 11.137 1.00 73.94 80 SER A N 1
ATOM 677 C CA . SER A 1 80 ? -25.553 4.220 10.067 1.00 73.94 80 SER A CA 1
ATOM 678 C C . SER A 1 80 ? -24.800 4.411 8.741 1.00 73.94 80 SER A C 1
ATOM 680 O O . SER A 1 80 ? -25.352 4.848 7.735 1.00 73.94 80 SER A O 1
ATOM 682 N N . ILE A 1 81 ? -23.498 4.116 8.731 1.00 81.94 81 ILE A N 1
ATOM 683 C CA . ILE A 1 81 ? -22.683 4.167 7.513 1.00 81.94 81 ILE A CA 1
ATOM 684 C C . ILE A 1 81 ? -22.871 2.858 6.750 1.00 81.94 81 ILE A C 1
ATOM 686 O O . ILE A 1 81 ? -22.689 1.774 7.302 1.00 81.94 81 ILE A O 1
ATOM 690 N N . ASN A 1 82 ? -23.174 2.946 5.456 1.00 89.19 82 ASN A N 1
ATOM 691 C CA . ASN A 1 82 ? -23.135 1.775 4.592 1.00 89.19 82 ASN A CA 1
ATOM 692 C C . ASN A 1 82 ? -21.689 1.493 4.155 1.00 89.19 82 ASN A C 1
ATOM 694 O O . ASN A 1 82 ? -21.175 2.078 3.201 1.00 89.19 82 ASN A O 1
ATOM 698 N N . TYR A 1 83 ? -21.042 0.573 4.867 1.00 89.62 83 TYR A N 1
ATOM 699 C CA . TYR A 1 83 ? -19.642 0.205 4.647 1.00 89.62 83 TYR A CA 1
ATOM 700 C C . TYR A 1 83 ? -19.372 -0.400 3.265 1.00 89.62 83 TYR A C 1
ATOM 702 O O . TYR A 1 83 ? -18.276 -0.242 2.744 1.00 89.62 83 TYR A O 1
ATOM 710 N N . THR A 1 84 ? -20.365 -1.031 2.628 1.00 91.56 84 THR A N 1
ATOM 711 C CA . THR A 1 84 ? -20.173 -1.606 1.286 1.00 91.56 84 THR A CA 1
ATOM 712 C C . THR A 1 84 ? -20.021 -0.513 0.235 1.00 91.56 84 THR A C 1
ATOM 714 O O . THR A 1 84 ? -19.139 -0.609 -0.613 1.00 91.56 84 THR A O 1
ATOM 717 N N . TYR A 1 85 ? -20.834 0.549 0.302 1.00 93.69 85 TYR A N 1
ATOM 718 C CA . TYR A 1 85 ? -20.653 1.690 -0.600 1.00 93.69 85 TYR A CA 1
ATOM 719 C C . TYR A 1 85 ? -19.302 2.357 -0.380 1.00 93.69 85 TYR A C 1
ATOM 721 O O . TYR A 1 85 ? -18.651 2.696 -1.357 1.00 93.69 85 TYR A O 1
ATOM 729 N N . LEU A 1 86 ? -18.876 2.487 0.879 1.00 93.44 86 LEU A N 1
ATOM 730 C CA . LEU A 1 86 ? -17.601 3.099 1.248 1.00 93.44 86 LEU A CA 1
ATOM 731 C C . LEU A 1 86 ? -16.401 2.288 0.710 1.00 93.44 86 LEU A C 1
ATOM 733 O O . LEU A 1 86 ? -15.478 2.861 0.131 1.00 93.44 86 LEU A O 1
ATOM 737 N N . GLU A 1 87 ? -16.456 0.954 0.800 1.00 94.44 87 GLU A N 1
ATOM 738 C CA . GLU A 1 87 ? -15.455 0.051 0.212 1.00 94.44 87 GLU A CA 1
ATOM 739 C C . GLU A 1 87 ? -15.415 0.179 -1.310 1.00 94.44 87 GLU A C 1
ATOM 741 O O . GLU A 1 87 ? -14.352 0.442 -1.876 1.00 94.44 87 GLU A O 1
ATOM 746 N N . VAL A 1 88 ? -16.569 0.071 -1.972 1.00 95.19 88 VAL A N 1
ATOM 747 C CA . VAL A 1 88 ? -16.659 0.141 -3.437 1.00 95.19 88 VAL A CA 1
ATOM 748 C C . VAL A 1 88 ? -16.200 1.502 -3.963 1.00 95.19 88 VAL A C 1
ATOM 750 O O . VAL A 1 88 ? -15.431 1.546 -4.921 1.00 95.19 88 VAL A O 1
ATOM 753 N N . SER A 1 89 ? -16.602 2.610 -3.334 1.00 95.62 89 SER A N 1
ATOM 754 C CA . SER A 1 89 ? -16.166 3.947 -3.747 1.00 95.62 89 SER A CA 1
ATOM 755 C C . SER A 1 89 ? -14.669 4.153 -3.539 1.00 95.62 89 SER A C 1
ATOM 757 O O . SER A 1 89 ? -14.035 4.810 -4.362 1.00 95.62 89 SER A O 1
ATOM 759 N N . SER A 1 90 ? -14.077 3.578 -2.487 1.00 95.88 90 SER A N 1
ATOM 760 C CA . SER A 1 90 ? -12.629 3.660 -2.267 1.00 95.88 90 SER A CA 1
ATOM 761 C C . SER A 1 90 ? -11.827 2.904 -3.328 1.00 95.88 90 SER A C 1
ATOM 763 O O . SER A 1 90 ? -10.840 3.431 -3.847 1.00 95.88 90 SER A O 1
ATOM 765 N N . VAL A 1 91 ? -12.296 1.718 -3.730 1.00 95.62 91 VAL A N 1
ATOM 766 C CA . VAL A 1 91 ? -11.698 0.945 -4.826 1.00 95.62 91 VAL A CA 1
ATOM 767 C C . VAL A 1 91 ? -11.870 1.683 -6.150 1.00 95.62 91 VAL A C 1
ATOM 769 O O . VAL A 1 91 ? -10.908 1.817 -6.903 1.00 95.62 91 VAL A O 1
ATOM 772 N N . LEU A 1 92 ? -13.064 2.218 -6.420 1.00 96.25 92 LEU A N 1
ATOM 773 C CA . LEU A 1 92 ? -13.335 2.981 -7.636 1.00 96.25 92 LEU A CA 1
ATOM 774 C C . LEU A 1 92 ? -12.425 4.211 -7.737 1.00 96.25 92 LEU A C 1
ATOM 776 O O . LEU A 1 92 ? -11.847 4.456 -8.792 1.00 96.25 92 LEU A O 1
ATOM 780 N N . LEU A 1 93 ? -12.243 4.947 -6.637 1.00 96.19 93 LEU A N 1
ATOM 781 C CA . LEU A 1 93 ? -11.335 6.092 -6.592 1.00 96.19 93 LEU A CA 1
ATOM 782 C C . LEU A 1 93 ? -9.896 5.678 -6.923 1.00 96.19 93 LEU A C 1
ATOM 784 O O . LEU A 1 93 ? -9.235 6.347 -7.716 1.00 96.19 93 LEU A O 1
ATOM 788 N N . LEU A 1 94 ? -9.416 4.561 -6.367 1.00 96.12 94 LEU A N 1
ATOM 789 C CA . LEU A 1 94 ? -8.092 4.041 -6.702 1.00 96.12 94 LEU A CA 1
ATOM 790 C C . LEU A 1 94 ? -7.983 3.677 -8.190 1.00 96.12 94 LEU A C 1
ATOM 792 O O . LEU A 1 94 ? -6.984 4.020 -8.819 1.00 96.12 94 LEU A O 1
ATOM 796 N N . VAL A 1 95 ? -9.002 3.031 -8.763 1.00 96.06 95 VAL A N 1
ATOM 797 C CA . VAL A 1 95 ? -9.037 2.684 -10.193 1.00 96.06 95 VAL A CA 1
ATOM 798 C C . VAL A 1 95 ? -8.983 3.938 -11.063 1.00 96.06 95 VAL A C 1
ATOM 800 O O . VAL A 1 95 ? -8.214 3.971 -12.019 1.00 96.06 95 VAL A O 1
ATOM 803 N N . VAL A 1 96 ? -9.724 4.992 -10.715 1.00 95.50 96 VAL A N 1
ATOM 804 C CA . VAL A 1 96 ? -9.679 6.280 -11.424 1.00 95.50 96 VAL A CA 1
ATOM 805 C C . VAL A 1 96 ? -8.258 6.847 -11.412 1.00 95.50 96 VAL A C 1
ATOM 807 O O . VAL A 1 96 ? -7.700 7.127 -12.471 1.00 95.50 96 VAL A O 1
ATOM 810 N N . PHE A 1 97 ? -7.622 6.942 -10.241 1.00 94.31 97 PHE A N 1
ATOM 811 C CA . PHE A 1 97 ? -6.233 7.409 -10.141 1.00 94.31 97 PHE A CA 1
ATOM 812 C C . PHE A 1 97 ? -5.274 6.527 -10.949 1.00 94.31 97 PHE A C 1
ATOM 814 O O . PHE A 1 97 ? -4.362 7.018 -11.611 1.00 94.31 97 PHE A O 1
ATOM 821 N N . PHE A 1 98 ? -5.498 5.216 -10.947 1.00 92.44 98 PHE A N 1
ATOM 822 C CA . PHE A 1 98 ? -4.687 4.294 -11.723 1.00 92.44 98 PHE A CA 1
ATOM 823 C C . PHE A 1 98 ? -4.872 4.477 -13.234 1.00 92.44 98 PHE A C 1
ATOM 825 O O . PHE A 1 98 ? -3.891 4.436 -13.961 1.00 92.44 98 PHE A O 1
ATOM 832 N N . VAL A 1 99 ? -6.078 4.728 -13.745 1.00 94.88 99 VAL A N 1
ATOM 833 C CA . VAL A 1 99 ? -6.296 4.960 -15.185 1.00 94.88 99 VAL A CA 1
ATOM 834 C C . VAL A 1 99 ? -5.661 6.281 -15.631 1.00 94.88 99 VAL A C 1
ATOM 836 O O . VAL A 1 99 ? -4.979 6.328 -16.655 1.00 94.88 99 VAL A O 1
ATOM 839 N N . PHE A 1 100 ? -5.807 7.340 -14.833 1.00 92.81 100 PHE A N 1
ATOM 840 C CA . PHE A 1 100 ? -5.312 8.677 -15.173 1.00 92.81 100 PHE A CA 1
ATOM 841 C C . PHE A 1 100 ? -3.836 8.921 -14.821 1.00 92.81 100 PHE A C 1
ATOM 843 O O . PHE A 1 100 ? -3.312 9.994 -15.122 1.00 92.81 100 PHE A O 1
ATOM 850 N N . HIS A 1 101 ? -3.121 7.933 -14.265 1.00 90.44 101 HIS A N 1
ATOM 851 C CA . HIS A 1 101 ? -1.728 8.103 -13.829 1.00 90.44 101 HIS A CA 1
ATOM 852 C C . HIS A 1 101 ? -0.792 8.610 -14.941 1.00 90.44 101 HIS A C 1
ATOM 854 O O . HIS A 1 101 ? 0.186 9.301 -14.658 1.00 90.44 101 HIS A O 1
ATOM 860 N N . ARG A 1 102 ? -1.068 8.271 -16.209 1.00 88.81 102 ARG A N 1
ATOM 861 C CA . ARG A 1 102 ? -0.227 8.665 -17.352 1.00 88.81 102 ARG A CA 1
ATOM 862 C C . ARG A 1 102 ? -0.215 10.172 -17.598 1.00 88.81 102 ARG A C 1
ATOM 864 O O . ARG A 1 102 ? 0.770 10.671 -18.126 1.00 88.81 102 ARG A O 1
ATOM 871 N N . LEU A 1 103 ? -1.269 10.881 -17.192 1.00 88.19 103 LEU A N 1
ATOM 872 C CA . LEU A 1 103 ? -1.388 12.334 -17.347 1.00 88.19 103 LEU A CA 1
ATOM 873 C C . LEU A 1 103 ? -0.596 13.111 -16.286 1.00 88.19 103 LEU A C 1
ATOM 875 O O . LEU A 1 103 ? -0.499 14.332 -16.356 1.00 88.19 103 LEU A O 1
ATOM 879 N N . ILE A 1 104 ? -0.050 12.417 -15.286 1.00 88.75 104 ILE A N 1
ATOM 880 C CA . ILE A 1 104 ? 0.545 13.025 -14.100 1.00 88.75 104 ILE A CA 1
ATOM 881 C C . ILE A 1 104 ? 2.078 12.927 -14.165 1.00 88.75 104 ILE A C 1
ATOM 883 O O . ILE A 1 104 ? 2.616 11.871 -14.537 1.00 88.75 104 ILE A O 1
ATOM 887 N N . PRO A 1 105 ? 2.815 13.981 -13.758 1.00 85.44 105 PRO A N 1
ATOM 888 C CA . PRO A 1 105 ? 4.272 13.944 -13.680 1.00 85.44 105 PRO A CA 1
ATOM 889 C C . PRO A 1 105 ? 4.787 12.739 -12.884 1.00 85.44 105 PRO A C 1
ATOM 891 O O . PRO A 1 105 ? 4.188 12.312 -11.892 1.00 85.44 105 PRO A O 1
ATOM 894 N N . THR A 1 106 ? 5.913 12.172 -13.315 1.00 82.44 106 THR A N 1
ATOM 895 C CA . THR A 1 106 ? 6.547 11.004 -12.672 1.00 82.44 106 THR A CA 1
ATOM 896 C C . THR A 1 106 ? 6.862 11.257 -11.197 1.00 82.44 106 THR A C 1
ATOM 898 O O . THR A 1 106 ? 6.648 10.379 -10.365 1.00 82.44 106 THR A O 1
ATOM 901 N N . VAL A 1 107 ? 7.275 12.476 -10.847 1.00 82.69 107 VAL A N 1
ATOM 902 C CA . VAL A 1 107 ? 7.589 12.898 -9.468 1.00 82.69 107 VAL A CA 1
ATOM 903 C C . VAL A 1 107 ? 6.397 12.751 -8.539 1.00 82.69 107 VAL A C 1
ATOM 905 O O . VAL A 1 107 ? 6.498 12.156 -7.468 1.00 82.69 107 VAL A O 1
ATOM 908 N N . ALA A 1 108 ? 5.245 13.259 -8.978 1.00 83.75 108 ALA A N 1
ATOM 909 C CA . ALA A 1 108 ? 4.017 13.194 -8.205 1.00 83.75 108 ALA A CA 1
ATOM 910 C C . ALA A 1 108 ? 3.580 11.734 -8.035 1.00 83.75 108 ALA A C 1
ATOM 912 O O . ALA A 1 108 ? 3.212 11.336 -6.931 1.00 83.75 108 ALA A O 1
ATOM 913 N N . ARG A 1 109 ? 3.707 10.911 -9.087 1.00 85.06 109 ARG A N 1
ATOM 914 C CA . ARG A 1 109 ? 3.427 9.466 -9.031 1.00 85.06 109 ARG A CA 1
ATOM 915 C C . ARG A 1 109 ? 4.303 8.719 -8.027 1.00 85.06 109 ARG A C 1
ATOM 917 O O . ARG A 1 109 ? 3.800 7.823 -7.356 1.00 85.06 109 ARG A O 1
ATOM 924 N N . PHE A 1 110 ? 5.583 9.071 -7.925 1.00 80.44 110 PHE A N 1
ATOM 925 C CA . PHE A 1 110 ? 6.504 8.446 -6.972 1.00 80.44 110 PHE A CA 1
ATOM 926 C C . PHE A 1 110 ? 6.312 8.912 -5.532 1.00 80.44 110 PHE A C 1
ATOM 928 O O . PHE A 1 110 ? 6.737 8.205 -4.621 1.00 80.44 110 PHE A O 1
ATOM 935 N N . SER A 1 111 ? 5.696 10.077 -5.338 1.00 82.19 111 SER A N 1
ATOM 936 C CA . SER A 1 111 ? 5.621 10.732 -4.041 1.00 82.19 111 SER A CA 1
ATOM 937 C C . SER A 1 111 ? 4.207 10.727 -3.462 1.00 82.19 111 SER A C 1
ATOM 939 O O . SER A 1 111 ? 3.895 9.872 -2.642 1.00 82.19 111 SER A O 1
ATOM 941 N N . PHE A 1 112 ? 3.345 11.654 -3.887 1.00 85.75 112 PHE A N 1
ATOM 942 C CA . PHE A 1 112 ? 2.110 11.982 -3.166 1.00 85.75 112 PHE A CA 1
ATOM 943 C C . PHE A 1 112 ? 0.817 11.690 -3.934 1.00 85.75 112 PHE A C 1
ATOM 945 O O . PHE A 1 112 ? -0.264 11.721 -3.350 1.00 85.75 112 PHE A O 1
ATOM 952 N N . TYR A 1 113 ? 0.892 11.386 -5.233 1.00 90.00 113 TYR A N 1
ATOM 953 C CA . TYR A 1 113 ? -0.290 11.201 -6.082 1.00 90.00 113 TYR A CA 1
ATOM 954 C C . TYR A 1 113 ? -1.248 10.132 -5.539 1.00 90.00 113 TYR A C 1
ATOM 956 O O . TYR A 1 113 ? -2.462 10.314 -5.543 1.00 90.00 113 TYR A O 1
ATOM 964 N N . TYR A 1 114 ? -0.701 9.036 -5.011 1.00 91.06 114 TYR A N 1
ATOM 965 C CA . TYR A 1 114 ? -1.493 7.934 -4.473 1.00 91.06 114 TYR A CA 1
ATOM 966 C C . TYR A 1 114 ? -1.879 8.099 -3.001 1.00 91.06 114 TYR A C 1
ATOM 968 O O . TYR A 1 114 ? -2.601 7.252 -2.482 1.00 91.06 114 TYR A O 1
ATOM 976 N N . TRP A 1 115 ? -1.462 9.169 -2.317 1.00 91.44 115 TRP A N 1
ATOM 977 C CA . TRP A 1 115 ? -1.800 9.356 -0.903 1.00 91.44 115 TRP A CA 1
ATOM 978 C C . TRP A 1 115 ? -3.303 9.402 -0.682 1.00 91.44 115 TRP A C 1
ATOM 980 O O . TRP A 1 115 ? -3.809 8.668 0.157 1.00 91.44 115 TRP A O 1
ATOM 990 N N . ILE A 1 116 ? -4.027 10.195 -1.471 1.00 91.69 116 ILE A N 1
ATOM 991 C CA . ILE A 1 116 ? -5.480 10.350 -1.338 1.00 91.69 116 ILE A CA 1
ATOM 992 C C . ILE A 1 116 ? -6.220 9.013 -1.529 1.00 91.69 116 ILE A C 1
ATOM 994 O O . ILE A 1 116 ? -6.908 8.592 -0.592 1.00 91.69 116 ILE A O 1
ATOM 998 N N . PRO A 1 117 ? -6.089 8.310 -2.676 1.00 94.56 117 PRO A N 1
ATOM 999 C CA . PRO A 1 117 ? -6.818 7.062 -2.880 1.00 94.56 117 PRO A CA 1
ATOM 1000 C C . PRO A 1 117 ? -6.397 5.979 -1.882 1.00 94.56 117 PRO A C 1
ATOM 1002 O O . PRO A 1 117 ? -7.257 5.256 -1.385 1.00 94.56 117 PRO A O 1
ATOM 1005 N N . MET A 1 118 ? -5.112 5.898 -1.515 1.00 94.12 118 MET A N 1
ATOM 1006 C CA . MET A 1 118 ? -4.645 4.901 -0.546 1.00 94.12 118 MET A CA 1
ATOM 1007 C C . MET A 1 118 ? -5.133 5.192 0.872 1.00 94.12 118 MET A C 1
ATOM 1009 O O . MET A 1 118 ? -5.560 4.271 1.560 1.00 94.12 118 MET A O 1
ATOM 1013 N N . CYS A 1 119 ? -5.135 6.453 1.310 1.00 93.19 119 CYS A N 1
ATOM 1014 C CA . CYS A 1 119 ? -5.687 6.836 2.611 1.00 93.19 119 CYS A CA 1
ATOM 1015 C C . CYS A 1 119 ? -7.157 6.464 2.718 1.00 93.19 119 CYS A C 1
ATOM 1017 O O . CYS A 1 119 ? -7.582 5.909 3.730 1.00 93.19 119 CYS A O 1
ATOM 1019 N N . TYR A 1 120 ? -7.928 6.765 1.672 1.00 94.81 120 TYR A N 1
ATOM 1020 C CA . TYR A 1 120 ? -9.350 6.469 1.662 1.00 94.81 120 TYR A CA 1
ATOM 1021 C C . TYR A 1 120 ? -9.617 4.963 1.639 1.00 94.81 120 TYR A C 1
ATOM 1023 O O . TYR A 1 120 ? -10.471 4.487 2.383 1.00 94.81 120 TYR A O 1
ATOM 1031 N N . LEU A 1 121 ? -8.839 4.205 0.864 1.00 94.50 121 LEU A N 1
ATOM 1032 C CA . LEU A 1 121 ? -8.906 2.747 0.843 1.00 94.50 121 LEU A CA 1
ATOM 1033 C C . LEU A 1 121 ? -8.577 2.157 2.219 1.00 94.50 121 LEU A C 1
ATOM 1035 O O . LEU A 1 121 ? -9.371 1.393 2.760 1.00 94.50 121 LEU A O 1
ATOM 1039 N N . ILE A 1 122 ? -7.463 2.558 2.837 1.00 92.81 122 ILE A N 1
ATOM 1040 C CA . ILE A 1 122 ? -7.077 2.088 4.178 1.00 92.81 122 ILE A CA 1
ATOM 1041 C C . ILE A 1 122 ? -8.165 2.431 5.199 1.00 92.81 122 ILE A C 1
ATOM 1043 O O . ILE A 1 122 ? -8.581 1.566 5.968 1.00 92.81 122 ILE A O 1
ATOM 1047 N N . PHE A 1 123 ? -8.662 3.670 5.187 1.00 92.94 123 PHE A N 1
ATOM 1048 C CA . PHE A 1 123 ? -9.742 4.095 6.071 1.00 92.94 123 PHE A CA 1
ATOM 1049 C C . PHE A 1 123 ? -11.003 3.251 5.863 1.00 92.94 123 PHE A C 1
ATOM 1051 O O . PHE A 1 123 ? -11.595 2.785 6.832 1.00 92.94 123 PHE A O 1
ATOM 1058 N N . SER A 1 124 ? -11.385 2.989 4.615 1.00 92.50 124 SER A N 1
ATOM 1059 C CA . SER A 1 124 ? -12.564 2.190 4.301 1.00 92.50 124 SER A CA 1
ATOM 1060 C C . SER A 1 124 ? -12.469 0.763 4.821 1.00 92.50 124 SER A C 1
ATOM 1062 O O . SER A 1 124 ? -13.344 0.292 5.546 1.00 92.50 124 SER A O 1
ATOM 1064 N N . PHE A 1 125 ? -11.387 0.078 4.459 1.00 91.75 125 PHE A N 1
ATOM 1065 C CA . PHE A 1 125 ? -11.187 -1.326 4.794 1.00 91.75 125 PHE A CA 1
ATOM 1066 C C . PHE A 1 125 ? -10.833 -1.533 6.271 1.00 91.75 125 PHE A C 1
ATOM 1068 O O . PHE A 1 125 ? -10.967 -2.649 6.768 1.00 91.75 125 PHE A O 1
ATOM 1075 N N . SER A 1 126 ? -10.450 -0.480 7.004 1.00 90.44 126 SER A N 1
ATOM 1076 C CA . SER A 1 126 ? -10.194 -0.565 8.449 1.00 90.44 126 SER A CA 1
ATOM 1077 C C . SER A 1 126 ? -11.429 -0.948 9.273 1.00 90.44 126 SER A C 1
ATOM 1079 O O . SER A 1 126 ? -11.282 -1.521 10.349 1.00 90.44 126 SER A O 1
ATOM 1081 N N . PHE A 1 127 ? -12.642 -0.691 8.764 1.00 89.62 127 PHE A N 1
ATOM 1082 C CA . PHE A 1 127 ? -13.882 -1.082 9.437 1.00 89.62 127 PHE A CA 1
ATOM 1083 C C . PHE A 1 127 ? -14.227 -2.564 9.262 1.00 89.62 127 PHE A C 1
ATOM 1085 O O . PHE A 1 127 ? -14.939 -3.097 10.107 1.00 89.62 127 PHE A O 1
ATOM 1092 N N . GLN A 1 128 ? -13.759 -3.214 8.188 1.00 87.38 128 GLN A N 1
ATOM 1093 C CA . GLN A 1 128 ? -13.992 -4.637 7.879 1.00 87.38 128 GLN A CA 1
ATOM 1094 C C . GLN A 1 128 ? -15.470 -5.086 7.938 1.00 87.38 128 GLN A C 1
ATOM 1096 O O . GLN A 1 128 ? -15.768 -6.227 8.288 1.00 87.38 128 GLN A O 1
ATOM 1101 N N . ARG A 1 129 ? -16.416 -4.189 7.626 1.00 86.25 129 ARG A N 1
ATOM 1102 C CA . ARG A 1 129 ? -17.870 -4.413 7.785 1.00 86.25 129 ARG A CA 1
ATOM 1103 C C . ARG A 1 129 ? -18.642 -4.496 6.467 1.00 86.25 129 ARG A C 1
ATOM 1105 O O . ARG A 1 129 ? -19.823 -4.837 6.492 1.00 86.25 129 ARG A O 1
ATOM 1112 N N . GLY A 1 130 ? -18.045 -4.139 5.333 1.00 88.69 130 GLY A N 1
ATOM 1113 C CA . GLY A 1 130 ? -18.714 -4.211 4.040 1.00 88.69 130 GLY A CA 1
ATOM 1114 C C . GLY A 1 130 ? -18.599 -5.586 3.384 1.00 88.69 130 GLY A C 1
ATOM 1115 O O . GLY A 1 130 ? -17.842 -6.467 3.800 1.00 88.69 130 GLY A O 1
ATOM 1116 N N . LYS A 1 131 ? -19.399 -5.787 2.332 1.00 88.69 131 LYS A N 1
ATOM 1117 C CA . LYS A 1 131 ? -19.440 -7.057 1.592 1.00 88.69 131 LYS A CA 1
ATOM 1118 C C . LYS A 1 131 ? -18.120 -7.371 0.884 1.00 88.69 131 LYS A C 1
ATOM 1120 O O . LYS A 1 131 ? -17.801 -8.546 0.719 1.00 88.69 131 LYS A O 1
ATOM 1125 N N . VAL A 1 132 ? -17.356 -6.353 0.474 1.00 88.25 132 VAL A N 1
ATOM 1126 C CA . VAL A 1 132 ? -16.058 -6.558 -0.186 1.00 88.25 132 VAL A CA 1
ATOM 1127 C C . VAL A 1 132 ? -15.061 -7.091 0.837 1.00 88.25 132 VAL A C 1
ATOM 1129 O O . VAL A 1 132 ? -14.384 -8.078 0.565 1.00 88.25 132 VAL A O 1
ATOM 1132 N N . SER A 1 133 ? -15.044 -6.538 2.052 1.00 88.56 133 SER A N 1
ATOM 1133 C CA . SER A 1 133 ? -14.259 -7.099 3.156 1.00 88.56 133 SER A CA 1
ATOM 1134 C C . SER A 1 133 ? -14.623 -8.549 3.488 1.00 88.56 133 SER A C 1
ATOM 1136 O O . SER A 1 133 ? -13.717 -9.348 3.711 1.00 88.56 133 SER A O 1
ATOM 1138 N N . VAL A 1 134 ? -15.909 -8.917 3.470 1.00 87.75 134 VAL A N 1
ATOM 1139 C CA . VAL A 1 134 ? -16.345 -10.312 3.691 1.00 87.75 134 VAL A CA 1
ATOM 1140 C C . VAL A 1 134 ? -15.870 -11.246 2.573 1.00 87.75 134 VAL A C 1
ATOM 1142 O O . VAL A 1 134 ? -15.457 -12.371 2.837 1.00 87.75 134 VAL A O 1
ATOM 1145 N N . LEU A 1 135 ? -15.888 -10.792 1.319 1.00 88.31 135 LEU A N 1
ATOM 1146 C CA . LEU A 1 135 ? -15.354 -11.575 0.203 1.00 88.31 135 LEU A CA 1
ATOM 1147 C C . LEU A 1 135 ? -13.840 -11.801 0.355 1.00 88.31 135 LEU A C 1
ATOM 1149 O O . LEU A 1 135 ? -13.353 -12.913 0.153 1.00 88.31 135 LEU A O 1
ATOM 1153 N N . LEU A 1 136 ? -13.104 -10.755 0.743 1.00 84.44 136 LEU A N 1
ATOM 1154 C CA . LEU A 1 136 ? -11.653 -10.811 0.938 1.00 84.44 136 LEU A CA 1
ATOM 1155 C C . LEU A 1 136 ? -11.240 -11.621 2.175 1.00 84.44 136 LEU A C 1
ATOM 1157 O O . LEU A 1 136 ? -10.117 -12.119 2.215 1.00 84.44 136 LEU A O 1
ATOM 1161 N N . SER A 1 137 ? -12.121 -11.784 3.164 1.00 85.06 137 SER A N 1
ATOM 1162 C CA . SER A 1 137 ? -11.847 -12.584 4.363 1.00 85.06 137 SER A CA 1
ATOM 1163 C C . SER A 1 137 ? -12.036 -14.092 4.158 1.00 85.06 137 SER A C 1
ATOM 1165 O O . SER A 1 137 ? -11.880 -14.870 5.102 1.00 85.06 137 SER A O 1
ATOM 1167 N N . ASN A 1 138 ? -12.316 -14.538 2.926 1.00 89.00 138 ASN A N 1
ATOM 1168 C CA . ASN A 1 138 ? -12.331 -15.958 2.595 1.00 89.00 138 ASN A CA 1
ATOM 1169 C C . ASN A 1 138 ? -10.958 -16.599 2.882 1.00 89.00 138 ASN A C 1
ATOM 1171 O O . ASN A 1 138 ? -9.906 -16.023 2.594 1.00 89.00 138 ASN A O 1
ATOM 1175 N N . LYS A 1 139 ? -10.972 -17.835 3.397 1.00 85.44 139 LYS A N 1
ATOM 1176 C CA . LYS A 1 139 ? -9.783 -18.606 3.795 1.00 85.44 139 LYS A CA 1
ATOM 1177 C C . LYS A 1 139 ? -8.719 -18.650 2.698 1.00 85.44 139 LYS A C 1
ATOM 1179 O O . LYS A 1 139 ? -7.537 -18.536 3.000 1.00 85.44 139 LYS A O 1
ATOM 1184 N N . MET A 1 140 ? -9.133 -18.776 1.435 1.00 85.19 140 MET A N 1
ATOM 1185 C CA . MET A 1 140 ? -8.201 -18.818 0.305 1.00 85.19 140 MET A CA 1
ATOM 1186 C C . MET A 1 140 ? -7.506 -17.470 0.063 1.00 85.19 140 MET A C 1
ATOM 1188 O O . MET A 1 140 ? -6.294 -17.433 -0.123 1.00 85.19 140 MET A O 1
ATOM 1192 N N . CYS A 1 141 ? -8.246 -16.358 0.099 1.00 84.25 141 CYS A N 1
ATOM 1193 C CA . CYS A 1 141 ? -7.676 -15.017 -0.061 1.00 84.25 141 CYS A CA 1
ATOM 1194 C C . CYS A 1 141 ? -6.736 -14.668 1.093 1.00 84.25 141 CYS A C 1
ATOM 1196 O O . CYS A 1 141 ? -5.654 -14.133 0.858 1.00 84.25 141 CYS A O 1
ATOM 1198 N N . PHE A 1 142 ? -7.112 -15.029 2.321 1.00 82.50 142 PHE A N 1
ATOM 1199 C CA . PHE A 1 142 ? -6.251 -14.855 3.485 1.00 82.50 142 PHE A CA 1
ATOM 1200 C C . PHE A 1 142 ? -4.948 -15.654 3.341 1.00 82.50 142 PHE A C 1
ATOM 1202 O O . PHE A 1 142 ? -3.867 -15.091 3.480 1.00 82.50 142 PHE A O 1
ATOM 1209 N N . TYR A 1 143 ? -5.042 -16.929 2.956 1.00 81.88 143 TYR A N 1
ATOM 1210 C CA . TYR A 1 143 ? -3.885 -17.802 2.748 1.00 81.88 143 TYR A CA 1
ATOM 1211 C C . TYR A 1 143 ? -2.943 -17.317 1.635 1.00 81.88 143 TYR A C 1
ATOM 1213 O O . TYR A 1 143 ? -1.723 -17.315 1.796 1.00 81.88 143 TYR A O 1
ATOM 1221 N N . LEU A 1 144 ? -3.493 -16.848 0.511 1.00 83.62 144 LEU A N 1
ATOM 1222 C CA . LEU A 1 144 ? -2.700 -16.216 -0.548 1.00 83.62 144 LEU A CA 1
ATOM 1223 C C . LEU A 1 144 ? -2.019 -14.933 -0.053 1.00 83.62 144 LEU A C 1
ATOM 1225 O O . LEU A 1 144 ? -0.881 -14.661 -0.432 1.00 83.62 144 LEU A O 1
ATOM 1229 N N . GLY A 1 145 ? -2.685 -14.171 0.819 1.00 83.88 145 GLY A N 1
ATOM 1230 C CA . GLY A 1 145 ? -2.107 -13.017 1.502 1.00 83.88 145 GLY A CA 1
ATOM 1231 C C . GLY A 1 145 ? -0.923 -13.393 2.395 1.00 83.88 145 GLY A C 1
ATOM 1232 O O . GLY A 1 145 ? 0.104 -12.721 2.342 1.00 83.88 145 GLY A O 1
ATOM 1233 N N . GLU A 1 146 ? -1.017 -14.489 3.148 1.00 83.12 146 GLU A N 1
ATOM 1234 C CA . GLU A 1 146 ? 0.087 -15.001 3.971 1.00 83.12 146 GLU A CA 1
ATOM 1235 C C . GLU A 1 146 ? 1.301 -15.393 3.111 1.00 83.12 146 GLU A C 1
ATOM 1237 O O . GLU A 1 146 ? 2.417 -14.942 3.359 1.00 83.12 146 GLU A O 1
ATOM 1242 N N . ILE A 1 147 ? 1.079 -16.144 2.028 1.00 86.69 147 ILE A N 1
ATOM 1243 C CA . ILE A 1 147 ? 2.148 -16.554 1.102 1.00 86.69 147 ILE A CA 1
ATOM 1244 C C . ILE A 1 147 ? 2.721 -15.354 0.331 1.00 86.69 147 ILE A C 1
ATOM 1246 O O . ILE A 1 147 ? 3.892 -15.365 -0.039 1.00 86.69 147 ILE A O 1
ATOM 1250 N N . SER A 1 148 ? 1.946 -14.290 0.102 1.00 85.56 148 SER A N 1
ATOM 1251 C CA . SER A 1 148 ? 2.389 -13.144 -0.709 1.00 85.56 148 SER A CA 1
ATOM 1252 C C . SER A 1 148 ? 3.701 -12.511 -0.222 1.00 85.56 148 SER A C 1
ATOM 1254 O O . SER A 1 148 ? 4.487 -12.016 -1.036 1.00 85.56 148 SER A O 1
ATOM 1256 N N . PHE A 1 149 ? 3.972 -12.558 1.088 1.00 82.00 149 PHE A N 1
ATOM 1257 C CA . PHE A 1 149 ? 5.213 -12.051 1.662 1.00 82.00 149 PHE A CA 1
ATOM 1258 C C . PHE A 1 149 ? 6.427 -12.880 1.227 1.00 82.00 149 PHE A C 1
ATOM 1260 O O . PHE A 1 149 ? 7.403 -12.306 0.734 1.00 82.00 149 PHE A O 1
ATOM 1267 N N . GLY A 1 150 ? 6.352 -14.208 1.343 1.00 85.06 150 GLY A N 1
ATOM 1268 C CA . GLY A 1 150 ? 7.388 -15.109 0.839 1.00 85.06 150 GLY A CA 1
ATOM 1269 C C . GLY A 1 150 ? 7.602 -14.914 -0.662 1.00 85.06 150 GLY A C 1
ATOM 1270 O O . GLY A 1 150 ? 8.731 -14.743 -1.119 1.00 85.06 150 GLY A O 1
ATOM 1271 N N . PHE A 1 151 ? 6.520 -14.809 -1.434 1.00 88.19 151 PHE A N 1
ATOM 1272 C CA . PHE A 1 151 ? 6.592 -14.640 -2.881 1.00 88.19 151 PHE A CA 1
ATOM 1273 C C . PHE A 1 151 ? 7.325 -13.343 -3.231 1.00 88.19 151 PHE A C 1
ATOM 1275 O O . PHE A 1 151 ? 8.241 -13.339 -4.055 1.00 88.19 151 PHE A O 1
ATOM 1282 N N . TYR A 1 152 ? 6.995 -12.244 -2.546 1.00 85.88 152 TYR A N 1
ATOM 1283 C CA . TYR A 1 152 ? 7.686 -10.966 -2.700 1.00 85.88 152 TYR A CA 1
ATOM 1284 C C . TYR A 1 152 ? 9.195 -11.072 -2.427 1.00 85.88 152 TYR A C 1
ATOM 1286 O O . TYR A 1 152 ? 9.981 -10.456 -3.145 1.00 85.88 152 TYR A O 1
ATOM 1294 N N . LEU A 1 153 ? 9.618 -11.862 -1.438 1.00 85.44 153 LEU A N 1
ATOM 1295 C CA . LEU A 1 153 ? 11.038 -12.046 -1.134 1.00 85.44 153 LEU A CA 1
ATOM 1296 C C . LEU A 1 153 ? 11.766 -12.877 -2.196 1.00 85.44 153 LEU A C 1
ATOM 1298 O O . LEU A 1 153 ? 12.866 -12.512 -2.612 1.00 85.44 153 LEU A O 1
ATOM 1302 N N . PHE A 1 154 ? 11.164 -13.980 -2.643 1.00 87.75 154 PHE A N 1
ATOM 1303 C CA . PHE A 1 154 ? 11.862 -14.948 -3.488 1.00 87.75 154 PHE A CA 1
ATOM 1304 C C . PHE A 1 154 ? 11.755 -14.659 -4.984 1.00 87.75 154 PHE A C 1
ATOM 1306 O O . PHE A 1 154 ? 12.706 -14.958 -5.699 1.00 87.75 154 PHE A O 1
ATOM 1313 N N . HIS A 1 155 ? 10.674 -14.046 -5.481 1.00 90.62 155 HIS A N 1
ATOM 1314 C CA . HIS A 1 155 ? 10.453 -13.942 -6.932 1.00 90.62 155 HIS A CA 1
ATOM 1315 C C . HIS A 1 155 ? 11.586 -13.224 -7.687 1.00 90.62 155 HIS A C 1
ATOM 1317 O O . HIS A 1 155 ? 11.973 -13.669 -8.764 1.00 90.62 155 HIS A O 1
ATOM 1323 N N . GLN A 1 156 ? 12.176 -12.162 -7.119 1.00 89.06 156 GLN A N 1
ATOM 1324 C CA . GLN A 1 156 ? 13.325 -11.472 -7.729 1.00 89.06 156 GLN A CA 1
ATOM 1325 C C . GLN A 1 156 ? 14.584 -12.346 -7.758 1.00 89.06 156 GLN A C 1
ATOM 1327 O O . GLN A 1 156 ? 15.342 -12.309 -8.728 1.00 89.06 156 GLN A O 1
ATOM 1332 N N . LEU A 1 157 ? 14.813 -13.137 -6.705 1.00 90.50 157 LEU A N 1
ATOM 1333 C CA . LEU A 1 157 ? 15.934 -14.075 -6.648 1.00 90.50 157 LEU A CA 1
ATOM 1334 C C . LEU A 1 157 ? 15.741 -15.183 -7.684 1.00 90.50 157 LEU A C 1
ATOM 1336 O O . LEU A 1 157 ? 16.638 -15.425 -8.487 1.00 90.50 157 LEU A O 1
ATOM 1340 N N . VAL A 1 158 ? 14.553 -15.793 -7.713 1.00 91.75 158 VAL A N 1
ATOM 1341 C CA . VAL A 1 158 ? 14.191 -16.841 -8.675 1.00 91.75 158 VAL A CA 1
ATOM 1342 C C . VAL A 1 158 ? 14.357 -16.332 -10.101 1.00 91.75 158 VAL A C 1
ATOM 1344 O O . VAL A 1 158 ? 15.041 -16.980 -10.884 1.00 91.75 158 VAL A O 1
ATOM 1347 N N . LEU A 1 159 ? 13.816 -15.152 -10.424 1.00 92.12 159 LEU A N 1
ATOM 1348 C CA . LEU A 1 159 ? 13.960 -14.542 -11.746 1.00 92.12 159 LEU A CA 1
ATOM 1349 C C . LEU A 1 159 ? 15.435 -14.378 -12.130 1.00 92.12 159 LEU A C 1
ATOM 1351 O O . LEU A 1 159 ? 15.841 -14.786 -13.215 1.00 92.12 1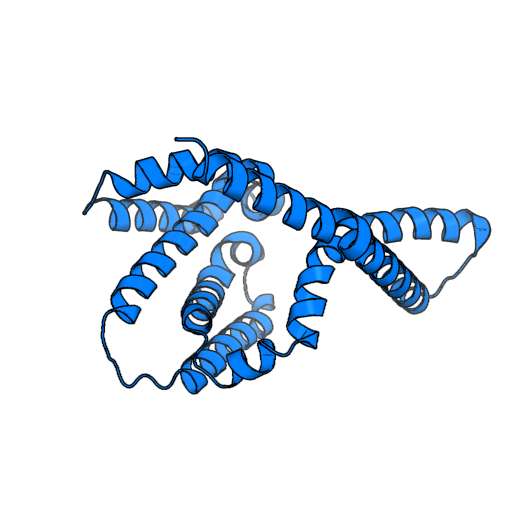59 LEU A O 1
ATOM 1355 N N . ARG A 1 160 ? 16.256 -13.820 -11.232 1.00 91.25 160 ARG A N 1
ATOM 1356 C CA . ARG A 1 160 ? 17.679 -13.578 -11.497 1.00 91.25 160 ARG A CA 1
ATOM 1357 C C . ARG A 1 160 ? 18.444 -14.876 -11.762 1.00 91.25 160 ARG A C 1
ATOM 1359 O O . ARG A 1 160 ? 19.172 -14.950 -12.749 1.00 91.25 160 ARG A O 1
ATOM 1366 N N . TYR A 1 161 ? 18.292 -15.887 -10.909 1.00 91.62 161 TYR A N 1
ATOM 1367 C CA . TYR A 1 161 ? 18.979 -17.169 -11.093 1.00 91.62 161 TYR A CA 1
ATOM 1368 C C . TYR A 1 161 ? 18.457 -17.925 -12.317 1.00 91.62 161 TYR A C 1
ATOM 1370 O O . TYR A 1 161 ? 19.252 -18.464 -13.086 1.00 91.62 161 TYR A O 1
ATOM 1378 N N . PHE A 1 162 ? 17.142 -17.912 -12.543 1.00 91.62 162 PHE A N 1
ATOM 1379 C CA . PHE A 1 162 ? 16.532 -18.564 -13.695 1.00 91.62 162 PHE A CA 1
ATOM 1380 C C . PHE A 1 162 ? 17.017 -17.956 -15.013 1.00 91.62 162 PHE A C 1
ATOM 1382 O O . PHE A 1 162 ? 17.361 -18.702 -15.920 1.00 91.62 162 PHE A O 1
ATOM 1389 N N . LEU A 1 163 ? 17.140 -16.628 -15.118 1.00 90.38 163 LEU A N 1
ATOM 1390 C CA . LEU A 1 163 ? 17.679 -15.975 -16.319 1.00 90.38 163 LEU A CA 1
ATOM 1391 C C . LEU A 1 163 ? 19.140 -16.366 -16.603 1.00 90.38 163 LEU A C 1
ATOM 1393 O O . LEU A 1 163 ? 19.510 -16.577 -17.759 1.00 90.38 163 LEU A O 1
ATOM 1397 N N . VAL A 1 164 ? 19.970 -16.523 -15.568 1.00 90.75 164 VAL A N 1
ATOM 1398 C CA . VAL A 1 164 ? 21.362 -16.987 -15.729 1.00 90.75 164 VAL A CA 1
ATOM 1399 C C . VAL A 1 164 ? 21.413 -18.441 -16.207 1.00 90.75 164 VAL A C 1
ATOM 1401 O O . VAL A 1 164 ? 22.226 -18.783 -17.061 1.00 90.75 164 VAL A O 1
ATOM 1404 N N . ILE A 1 165 ? 20.539 -19.304 -15.688 1.00 90.56 165 ILE A N 1
ATOM 1405 C CA . ILE A 1 165 ? 20.444 -20.703 -16.130 1.00 90.56 165 ILE A CA 1
ATOM 1406 C C . ILE A 1 165 ? 19.886 -20.773 -17.554 1.00 90.56 165 ILE A C 1
ATOM 1408 O O . ILE A 1 165 ? 20.398 -21.522 -18.382 1.00 90.56 165 ILE A O 1
ATOM 1412 N N . ASN A 1 166 ? 18.876 -19.961 -17.862 1.00 90.25 166 ASN A N 1
ATOM 1413 C CA . ASN A 1 166 ? 18.239 -19.933 -19.169 1.00 90.25 166 ASN A CA 1
ATOM 1414 C C . ASN A 1 166 ? 19.222 -19.521 -20.267 1.00 90.25 166 ASN A C 1
ATOM 1416 O O . ASN A 1 166 ? 19.304 -20.191 -21.290 1.00 90.25 166 ASN A O 1
ATOM 1420 N N . THR A 1 167 ? 20.018 -18.477 -20.023 1.00 87.75 167 THR A N 1
ATOM 1421 C CA . THR A 1 167 ? 21.035 -18.013 -20.982 1.00 87.75 167 THR A CA 1
ATOM 1422 C C . THR A 1 167 ? 22.181 -19.006 -21.174 1.00 87.75 167 THR A C 1
ATOM 1424 O O . THR A 1 167 ? 22.757 -19.048 -22.256 1.00 87.75 167 THR A O 1
ATOM 1427 N N . LYS A 1 168 ? 22.507 -19.825 -20.163 1.00 86.50 168 LYS A N 1
ATOM 1428 C CA . LYS A 1 168 ? 23.592 -20.817 -20.245 1.00 86.50 168 LYS A CA 1
ATOM 1429 C C . LYS A 1 168 ? 23.169 -22.187 -20.779 1.00 86.50 168 LYS A C 1
ATOM 1431 O O . LYS A 1 168 ? 23.998 -22.853 -21.387 1.00 86.50 168 LYS A O 1
ATOM 1436 N N . PHE A 1 169 ? 21.936 -22.624 -20.517 1.00 85.62 169 PHE A N 1
ATOM 1437 C CA . PHE A 1 169 ? 21.539 -24.025 -20.716 1.00 85.62 169 PHE A CA 1
ATOM 1438 C C . PHE A 1 169 ? 20.222 -24.224 -21.471 1.00 85.62 169 PHE A C 1
ATOM 1440 O O . PHE A 1 169 ? 20.145 -25.133 -22.290 1.00 85.62 169 PHE A O 1
ATOM 1447 N N . LEU A 1 170 ? 19.176 -23.438 -21.188 1.00 82.75 170 LEU A N 1
ATOM 1448 C CA . LEU A 1 170 ? 17.820 -23.744 -21.679 1.00 82.75 170 LEU A CA 1
ATOM 1449 C C . LEU A 1 170 ? 17.465 -23.034 -22.992 1.00 82.75 170 LEU A C 1
ATOM 1451 O O . LEU A 1 170 ? 16.679 -23.565 -23.769 1.00 82.75 170 LEU A O 1
ATOM 1455 N N . GLY A 1 171 ? 18.007 -21.837 -23.237 1.00 83.06 171 GLY A N 1
ATOM 1456 C CA . GLY A 1 171 ? 17.784 -21.087 -24.476 1.00 83.06 171 GLY A CA 1
ATOM 1457 C C . GLY A 1 171 ? 16.323 -20.700 -24.746 1.00 83.06 171 GLY A C 1
ATOM 1458 O O . GLY A 1 171 ? 15.956 -20.485 -25.899 1.00 83.06 171 GLY A O 1
ATOM 1459 N N . ILE A 1 172 ? 15.466 -20.614 -23.721 1.00 87.62 172 ILE A N 1
ATOM 1460 C CA . ILE A 1 172 ? 14.056 -20.237 -23.893 1.00 87.62 172 ILE A CA 1
ATOM 1461 C C . ILE A 1 172 ? 13.999 -18.761 -24.293 1.00 87.62 172 ILE A C 1
ATOM 1463 O O . ILE A 1 172 ? 14.412 -17.898 -23.520 1.00 87.62 172 ILE A O 1
ATOM 1467 N N . ALA A 1 173 ? 13.471 -18.475 -25.484 1.00 84.31 173 ALA A N 1
ATOM 1468 C CA . ALA A 1 173 ? 13.364 -17.115 -26.018 1.00 84.31 173 ALA A CA 1
ATOM 1469 C C . ALA A 1 173 ? 12.048 -16.403 -25.652 1.00 84.31 173 ALA A C 1
ATOM 1471 O O . ALA A 1 173 ? 11.947 -15.189 -25.782 1.00 84.31 173 ALA A O 1
ATOM 1472 N N . SER A 1 174 ? 11.018 -17.143 -25.226 1.00 90.25 174 SER A N 1
ATOM 1473 C CA . SER A 1 174 ? 9.708 -16.559 -24.919 1.00 90.25 174 SER A CA 1
ATOM 1474 C C . SER A 1 174 ? 9.650 -16.017 -23.492 1.00 90.25 174 SER A C 1
ATOM 1476 O O . SER A 1 174 ? 9.583 -16.787 -22.531 1.00 90.25 174 SER A O 1
ATOM 1478 N N . ASP A 1 175 ? 9.570 -14.692 -23.362 1.00 88.56 175 ASP A N 1
ATOM 1479 C CA . ASP A 1 175 ? 9.412 -14.004 -22.073 1.00 88.56 175 ASP A CA 1
ATOM 1480 C C . ASP A 1 175 ? 8.163 -14.457 -21.305 1.00 88.56 175 ASP A C 1
ATOM 1482 O O . ASP A 1 175 ? 8.181 -14.547 -20.078 1.00 88.56 175 ASP A O 1
ATOM 1486 N N . PHE A 1 176 ? 7.082 -14.803 -22.013 1.00 91.31 176 PHE A N 1
ATOM 1487 C CA . PHE A 1 176 ? 5.854 -15.301 -21.391 1.00 91.31 176 PHE A CA 1
ATOM 1488 C C . PHE A 1 176 ? 6.069 -16.654 -20.700 1.00 91.31 176 PHE A C 1
ATOM 1490 O O . PHE A 1 176 ? 5.620 -16.861 -19.572 1.00 91.31 176 PHE A O 1
ATOM 1497 N N . VAL A 1 177 ? 6.796 -17.565 -21.354 1.00 90.31 177 VAL A N 1
ATOM 1498 C CA . VAL A 1 177 ? 7.120 -18.881 -20.786 1.00 90.31 177 VAL A CA 1
ATOM 1499 C C . VAL A 1 177 ? 8.042 -18.721 -19.582 1.00 90.31 177 VAL A C 1
ATOM 1501 O O . VAL A 1 177 ? 7.794 -19.325 -18.539 1.00 90.31 177 VAL A O 1
ATOM 1504 N N . ILE A 1 178 ? 9.054 -17.854 -19.686 1.00 90.00 178 ILE A N 1
ATOM 1505 C CA . ILE A 1 178 ? 9.944 -17.524 -18.566 1.00 90.00 178 ILE A CA 1
ATOM 1506 C C . ILE A 1 178 ? 9.129 -16.990 -17.384 1.00 90.00 178 ILE A C 1
ATOM 1508 O O . ILE A 1 178 ? 9.291 -17.472 -16.264 1.00 90.00 178 ILE A O 1
ATOM 1512 N N . ALA A 1 179 ? 8.220 -16.041 -17.622 1.00 90.38 179 ALA A N 1
ATOM 1513 C CA . ALA A 1 179 ? 7.381 -15.460 -16.580 1.00 90.38 179 ALA A CA 1
ATOM 1514 C C . ALA A 1 179 ? 6.496 -16.512 -15.893 1.00 90.38 179 ALA A C 1
ATOM 1516 O O . ALA A 1 179 ? 6.452 -16.548 -14.665 1.00 90.38 179 ALA A O 1
ATOM 1517 N N . MET A 1 180 ? 5.847 -17.400 -16.655 1.00 92.50 180 MET A N 1
ATOM 1518 C CA . MET A 1 180 ? 5.017 -18.479 -16.101 1.00 92.50 180 MET A CA 1
ATOM 1519 C C . MET A 1 180 ? 5.830 -19.462 -15.253 1.00 92.50 180 MET A C 1
ATOM 1521 O O . MET A 1 180 ? 5.412 -19.818 -14.151 1.00 92.50 180 MET A O 1
ATOM 1525 N N . VAL A 1 181 ? 7.011 -19.867 -15.728 1.00 90.69 181 VAL A N 1
ATOM 1526 C CA . VAL A 1 181 ? 7.895 -20.787 -14.999 1.00 90.69 181 VAL A CA 1
ATOM 1527 C C . VAL A 1 181 ? 8.418 -20.138 -13.719 1.00 90.69 181 VAL A C 1
ATOM 1529 O O . VAL A 1 181 ? 8.315 -20.723 -12.642 1.00 90.69 181 VAL A O 1
ATOM 1532 N N . VAL A 1 182 ? 8.922 -18.904 -13.804 1.00 92.25 182 VAL A N 1
ATOM 1533 C CA . VAL A 1 182 ? 9.406 -18.149 -12.640 1.00 92.25 182 VAL A CA 1
ATOM 1534 C C . VAL A 1 182 ? 8.285 -17.935 -11.629 1.00 92.25 182 VAL A C 1
ATOM 1536 O O . VAL A 1 182 ? 8.513 -18.104 -10.431 1.00 92.25 182 VAL A O 1
ATOM 1539 N N . PHE A 1 183 ? 7.076 -17.606 -12.084 1.00 91.75 183 PHE A N 1
ATOM 1540 C CA . PHE A 1 183 ? 5.911 -17.444 -11.223 1.00 91.75 183 PHE A CA 1
ATOM 1541 C C . PHE A 1 183 ? 5.569 -18.743 -10.485 1.00 91.75 183 PHE A C 1
ATOM 1543 O O . PHE A 1 183 ? 5.438 -18.728 -9.260 1.00 91.75 183 PHE A O 1
ATOM 1550 N N . ALA A 1 184 ? 5.504 -19.871 -11.200 1.00 92.50 184 ALA A N 1
ATOM 1551 C CA . ALA A 1 184 ? 5.227 -21.178 -10.612 1.00 92.50 184 ALA A CA 1
ATOM 1552 C C . ALA A 1 184 ? 6.291 -21.579 -9.576 1.00 92.50 184 ALA A C 1
ATOM 1554 O O . ALA A 1 184 ? 5.951 -21.929 -8.447 1.00 92.50 184 ALA A O 1
ATOM 1555 N N . ILE A 1 185 ? 7.579 -21.453 -9.917 1.00 91.19 185 ILE A N 1
ATOM 1556 C CA . ILE A 1 185 ? 8.688 -21.758 -8.999 1.00 91.19 185 ILE A CA 1
ATOM 1557 C C . ILE A 1 185 ? 8.629 -20.852 -7.762 1.00 91.19 185 ILE A C 1
ATOM 1559 O O . ILE A 1 185 ? 8.770 -21.324 -6.635 1.00 91.19 185 ILE A O 1
ATOM 1563 N N . SER A 1 186 ? 8.374 -19.556 -7.955 1.00 91.75 186 SER A N 1
ATOM 1564 C CA . SER A 1 186 ? 8.282 -18.587 -6.858 1.00 91.75 186 SER A CA 1
ATOM 1565 C C . SER A 1 186 ? 7.113 -18.887 -5.921 1.00 91.75 186 SER A C 1
ATOM 1567 O O . SER A 1 186 ? 7.269 -18.761 -4.708 1.00 91.75 186 SER A O 1
ATOM 1569 N N . LEU A 1 187 ? 5.963 -19.323 -6.448 1.00 89.31 187 LEU A N 1
ATOM 1570 C CA . LEU A 1 187 ? 4.824 -19.757 -5.635 1.00 89.31 187 LEU A CA 1
ATOM 1571 C C . LEU A 1 187 ? 5.156 -20.992 -4.797 1.00 89.31 187 LEU A C 1
ATOM 1573 O O . LEU A 1 187 ? 4.849 -21.017 -3.607 1.00 89.31 187 LEU A O 1
ATOM 1577 N N . VAL A 1 188 ? 5.811 -21.990 -5.395 1.00 90.62 188 VAL A N 1
ATOM 1578 C CA . VAL A 1 188 ? 6.203 -23.219 -4.694 1.00 90.62 188 VAL A CA 1
ATOM 1579 C C . VAL A 1 188 ? 7.189 -22.904 -3.569 1.00 90.62 188 VAL A C 1
ATOM 1581 O O . VAL A 1 188 ? 6.952 -23.275 -2.420 1.00 90.62 188 VAL A O 1
ATOM 1584 N N . ILE A 1 189 ? 8.257 -22.155 -3.863 1.00 88.62 189 ILE A N 1
ATOM 1585 C CA . ILE A 1 189 ? 9.252 -21.750 -2.856 1.00 88.62 189 ILE A CA 1
ATOM 1586 C C . ILE A 1 189 ? 8.588 -20.947 -1.739 1.00 88.62 189 ILE A C 1
ATOM 1588 O O . ILE A 1 189 ? 8.839 -21.192 -0.559 1.00 88.62 189 ILE A O 1
ATOM 1592 N N . SER A 1 190 ? 7.705 -20.018 -2.099 1.00 87.94 190 SER A N 1
ATOM 1593 C CA . SER A 1 190 ? 6.981 -19.214 -1.126 1.00 87.94 190 SER A CA 1
ATOM 1594 C C . SER A 1 190 ? 6.077 -20.049 -0.220 1.00 87.94 190 SER A C 1
ATOM 1596 O O . SER A 1 190 ? 6.018 -19.796 0.981 1.00 87.94 190 SER A O 1
ATOM 1598 N N . HIS A 1 191 ? 5.377 -21.040 -0.773 1.00 86.69 191 HIS A N 1
ATOM 1599 C CA . HIS A 1 191 ? 4.535 -21.948 -0.001 1.00 86.69 191 HIS A CA 1
ATOM 1600 C C . HIS A 1 191 ? 5.362 -22.730 1.028 1.00 86.69 191 HIS A C 1
ATOM 1602 O O . HIS A 1 191 ? 5.023 -22.747 2.212 1.00 86.69 191 HIS A O 1
ATOM 1608 N N . TYR A 1 192 ? 6.483 -23.322 0.604 1.00 86.75 192 TYR A N 1
ATOM 1609 C CA . TYR A 1 192 ? 7.367 -24.055 1.512 1.00 86.75 192 TYR A CA 1
ATOM 1610 C C . TYR A 1 192 ? 7.998 -23.149 2.567 1.00 86.75 192 TYR A C 1
ATOM 1612 O O . TYR A 1 192 ? 8.051 -23.525 3.736 1.00 86.75 192 TYR A O 1
ATOM 1620 N N . SER A 1 193 ? 8.425 -21.941 2.192 1.00 85.69 193 SER A N 1
ATOM 1621 C CA . SER A 1 193 ? 8.971 -20.973 3.146 1.00 85.69 193 SER A CA 1
ATOM 1622 C C . SER A 1 193 ? 7.949 -20.598 4.223 1.00 85.69 193 SER A C 1
ATOM 1624 O O . SER A 1 193 ? 8.283 -20.601 5.409 1.00 85.69 193 SER A O 1
ATOM 1626 N N . PHE A 1 194 ? 6.691 -20.374 3.837 1.00 80.00 194 PHE A N 1
ATOM 1627 C CA . PHE A 1 194 ? 5.616 -20.063 4.775 1.00 80.00 194 PHE A CA 1
ATOM 1628 C C . PHE A 1 194 ? 5.353 -21.209 5.768 1.00 80.00 194 PHE A C 1
ATOM 1630 O O . PHE A 1 194 ? 5.250 -20.996 6.979 1.00 80.00 194 PHE A O 1
ATOM 1637 N N . VAL A 1 195 ? 5.271 -22.444 5.26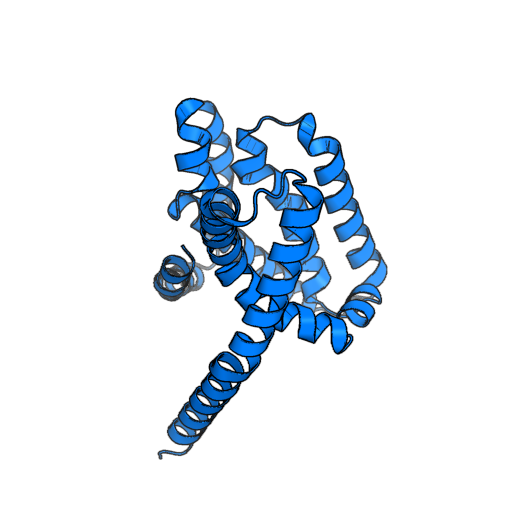7 1.00 79.88 195 VAL A N 1
ATOM 1638 C CA . VAL A 1 195 ? 4.967 -23.616 6.100 1.00 79.88 195 VAL A CA 1
ATOM 1639 C C . VAL A 1 195 ? 6.136 -23.979 7.022 1.00 79.88 195 VAL A C 1
ATOM 1641 O O . VAL A 1 195 ? 5.899 -24.311 8.182 1.00 79.88 195 VAL A O 1
ATOM 1644 N N . LEU A 1 196 ? 7.379 -23.895 6.534 1.00 78.50 196 LEU A N 1
ATOM 1645 C CA . LEU A 1 196 ? 8.570 -24.359 7.256 1.00 78.50 196 LEU A CA 1
ATOM 1646 C C . LEU A 1 196 ? 9.210 -23.308 8.166 1.00 78.50 196 LEU A C 1
ATOM 1648 O O . LEU A 1 196 ? 9.853 -23.689 9.138 1.00 78.50 196 LEU A O 1
ATOM 1652 N N . PHE A 1 197 ? 9.061 -22.013 7.879 1.00 75.38 197 PHE A N 1
ATOM 1653 C CA . PHE A 1 197 ? 9.695 -20.953 8.672 1.00 75.38 197 PHE A CA 1
ATOM 1654 C C . PHE A 1 197 ? 8.669 -20.070 9.375 1.00 75.38 197 PHE A C 1
ATOM 1656 O O . PHE A 1 197 ? 8.724 -19.909 10.593 1.00 75.38 197 PHE A O 1
ATOM 1663 N N . GLU A 1 198 ? 7.694 -19.530 8.645 1.00 74.31 198 GLU A N 1
ATOM 1664 C CA . GLU A 1 198 ? 6.796 -18.519 9.214 1.00 74.31 198 GLU A CA 1
ATOM 1665 C C . GLU A 1 198 ? 5.822 -19.105 10.246 1.00 74.31 198 GLU A C 1
ATOM 1667 O O . GLU A 1 198 ? 5.666 -18.553 11.339 1.00 74.31 198 GLU A O 1
ATOM 1672 N N . ARG A 1 199 ? 5.208 -20.261 9.956 1.00 77.25 199 ARG A N 1
ATOM 1673 C CA . ARG A 1 199 ? 4.321 -20.953 10.909 1.00 77.25 199 ARG A CA 1
ATOM 1674 C C . ARG A 1 199 ? 5.011 -21.369 12.218 1.00 77.25 199 ARG A C 1
ATOM 1676 O O . ARG A 1 199 ? 4.476 -21.018 13.276 1.00 77.25 199 ARG A O 1
ATOM 1683 N N . PRO A 1 200 ? 6.163 -22.069 12.214 1.00 73.69 200 PRO A N 1
ATOM 1684 C CA . PRO A 1 200 ? 6.806 -22.481 13.461 1.00 73.69 200 PRO A CA 1
ATOM 1685 C C . PRO A 1 200 ? 7.365 -21.298 14.252 1.00 73.69 200 PRO A C 1
ATOM 1687 O O . PRO A 1 200 ? 7.223 -21.271 15.473 1.00 73.69 200 PRO A O 1
ATOM 1690 N N . MET A 1 201 ? 7.923 -20.280 13.587 1.00 75.38 201 MET A N 1
ATOM 1691 C CA . MET A 1 201 ? 8.415 -19.085 14.279 1.00 75.38 201 MET A CA 1
ATOM 1692 C C . MET A 1 201 ? 7.283 -18.306 14.955 1.00 75.38 201 MET A C 1
ATOM 1694 O O . MET A 1 201 ? 7.437 -17.863 16.093 1.00 75.38 201 MET A O 1
ATOM 1698 N N . ASN A 1 202 ? 6.122 -18.183 14.305 1.00 77.38 202 ASN A N 1
ATOM 1699 C CA . ASN A 1 202 ? 4.950 -17.562 14.921 1.00 77.38 202 ASN A CA 1
ATOM 1700 C C . ASN A 1 202 ? 4.453 -18.351 16.140 1.00 77.38 202 ASN A C 1
ATOM 1702 O O . ASN A 1 202 ? 4.071 -17.743 17.141 1.00 77.38 202 ASN A O 1
ATOM 1706 N N . GLY A 1 203 ? 4.488 -19.686 16.079 1.00 77.69 203 GLY A N 1
ATOM 1707 C CA . GLY A 1 203 ? 4.202 -20.547 17.230 1.00 77.69 203 GLY A CA 1
ATOM 1708 C C . GLY A 1 203 ? 5.184 -20.315 18.381 1.00 77.69 203 GLY A C 1
ATOM 1709 O O . GLY A 1 203 ? 4.765 -20.073 19.511 1.00 77.69 203 GLY A O 1
ATOM 1710 N N . TYR A 1 204 ? 6.483 -20.283 18.080 1.00 79.12 204 TYR A N 1
ATOM 1711 C CA . TYR A 1 204 ? 7.542 -20.054 19.063 1.00 79.12 204 TYR A CA 1
ATOM 1712 C C . TYR A 1 204 ? 7.429 -18.684 19.753 1.00 79.12 204 TYR A C 1
ATOM 1714 O O . TYR A 1 204 ? 7.512 -18.587 20.976 1.00 79.12 204 TYR A O 1
ATOM 1722 N N . ILE A 1 205 ? 7.164 -17.613 18.997 1.00 79.81 205 ILE A N 1
ATOM 1723 C CA . ILE A 1 205 ? 6.998 -16.260 19.554 1.00 79.81 205 ILE A CA 1
ATOM 1724 C C . ILE A 1 205 ? 5.759 -16.169 20.456 1.00 79.81 205 ILE A C 1
ATOM 1726 O O . ILE A 1 205 ? 5.802 -15.485 21.482 1.00 79.81 205 ILE A O 1
ATOM 1730 N N . LYS A 1 206 ? 4.654 -16.837 20.095 1.00 80.38 206 LYS A N 1
ATOM 1731 C CA . LYS A 1 206 ? 3.456 -16.893 20.948 1.00 80.38 206 LYS A CA 1
ATOM 1732 C C . LYS A 1 206 ? 3.744 -17.623 22.259 1.00 80.38 206 LYS A C 1
ATOM 1734 O O . LYS A 1 206 ? 3.474 -17.058 23.314 1.00 80.38 206 LYS A O 1
ATOM 1739 N N . ALA A 1 207 ? 4.397 -18.783 22.192 1.00 80.50 207 ALA A N 1
ATOM 1740 C CA . ALA A 1 207 ? 4.796 -19.544 23.375 1.00 80.50 207 ALA A CA 1
ATOM 1741 C C . ALA A 1 207 ? 5.722 -18.737 24.309 1.00 80.50 207 ALA A C 1
ATOM 1743 O O . ALA A 1 207 ? 5.537 -18.736 25.524 1.00 80.50 207 ALA A O 1
ATOM 1744 N N . LEU A 1 208 ? 6.673 -17.973 23.757 1.00 81.38 208 LEU A N 1
ATOM 1745 C CA . LEU A 1 208 ? 7.533 -17.081 24.545 1.00 81.38 208 LEU A CA 1
ATOM 1746 C C . LEU A 1 208 ? 6.755 -15.957 25.246 1.00 81.38 208 LEU A C 1
ATOM 1748 O O . LEU A 1 208 ? 7.076 -15.603 26.379 1.00 81.38 208 LEU A O 1
ATOM 1752 N N . LYS A 1 209 ? 5.742 -15.376 24.589 1.00 77.19 209 LYS A N 1
ATOM 1753 C CA . LYS A 1 209 ? 4.891 -14.346 25.208 1.00 77.19 209 LYS A CA 1
ATOM 1754 C C . LYS A 1 209 ? 4.043 -14.917 26.341 1.00 77.19 209 LYS A C 1
ATOM 1756 O O . LYS A 1 209 ? 3.938 -14.274 27.380 1.00 77.19 209 LYS A O 1
ATOM 1761 N N . GLU A 1 210 ? 3.478 -16.105 26.152 1.00 76.69 210 GLU A N 1
ATOM 1762 C CA . GLU A 1 210 ? 2.684 -16.803 27.171 1.00 76.69 210 GLU A CA 1
ATOM 1763 C C . GLU A 1 210 ? 3.548 -17.217 28.370 1.00 76.69 210 GLU A C 1
ATOM 1765 O O . GLU A 1 210 ? 3.156 -17.005 29.513 1.00 76.69 210 GLU A O 1
ATOM 1770 N N . SER A 1 211 ? 4.772 -17.698 28.132 1.00 69.19 211 SER A N 1
ATOM 1771 C CA . SER A 1 211 ? 5.741 -17.988 29.197 1.00 69.19 211 SER A CA 1
ATOM 1772 C C . SER A 1 211 ? 6.109 -16.740 30.010 1.00 69.19 211 SER A C 1
ATOM 1774 O O . SER A 1 211 ? 6.162 -16.813 31.234 1.00 69.19 211 SER A O 1
ATOM 1776 N N . LYS A 1 212 ? 6.304 -15.586 29.360 1.00 68.25 212 LYS A N 1
ATOM 1777 C CA . LYS A 1 212 ? 6.681 -14.328 30.029 1.00 68.25 212 LYS A CA 1
ATOM 1778 C C . LYS A 1 212 ? 5.520 -13.653 30.773 1.00 68.25 212 LYS A C 1
ATOM 1780 O O . LYS A 1 212 ? 5.765 -12.881 31.694 1.00 68.25 212 LYS A O 1
ATOM 1785 N N . ALA A 1 213 ? 4.276 -13.927 30.377 1.00 66.88 213 ALA A N 1
ATOM 1786 C CA . ALA A 1 213 ? 3.069 -13.463 31.065 1.00 66.88 213 ALA A CA 1
ATOM 1787 C C . ALA A 1 213 ? 2.725 -14.298 32.316 1.00 66.88 213 ALA A C 1
ATOM 1789 O O . ALA A 1 213 ? 1.993 -13.816 33.173 1.00 66.88 213 ALA A O 1
ATOM 1790 N N . ASN A 1 214 ? 3.264 -15.520 32.418 1.00 59.06 214 ASN A N 1
ATOM 1791 C CA . ASN A 1 214 ? 3.033 -16.456 33.525 1.00 59.06 214 ASN A CA 1
ATOM 1792 C C . ASN A 1 214 ? 4.186 -16.516 34.549 1.00 59.06 214 ASN A C 1
ATOM 1794 O O . ASN A 1 214 ? 4.127 -17.307 35.488 1.00 59.06 214 ASN A O 1
ATOM 1798 N N . THR A 1 215 ? 5.236 -15.708 34.387 1.00 49.69 215 THR A N 1
ATOM 1799 C CA . THR A 1 215 ? 6.249 -15.480 35.432 1.00 49.69 215 THR A CA 1
ATOM 1800 C C . THR A 1 215 ? 5.727 -14.438 36.435 1.00 49.69 215 THR A C 1
ATOM 1802 O O . THR A 1 215 ? 5.401 -13.339 35.981 1.00 49.69 215 THR A O 1
ATOM 1805 N N . PRO A 1 216 ? 5.610 -14.773 37.738 1.00 49.72 216 PRO A N 1
ATOM 1806 C CA . PRO A 1 216 ? 5.085 -13.883 38.780 1.00 49.72 216 PRO A CA 1
ATOM 1807 C C . PRO A 1 216 ? 5.969 -12.660 39.051 1.00 49.72 216 PRO A C 1
ATOM 1809 O O . PRO A 1 216 ? 7.198 -12.743 38.814 1.00 49.72 216 PRO A O 1
#

Foldseek 3Di:
DVVVCVVCVVVVVVVQPPDPPCNVVVLVVLLVVLVVVLVVDDPVCLCVPLQVDVVLVVNVVSLVVVLVVVLVVVVPDDDPDALQVLQVVLVVVQVVLVVCVVVDDPSCVSHPSCSVSVSSNCSSCVVCPHPVSVVCPPPVNVVCVLLVVQLVVCLVVLLVVLVVCCVVPVVDPDPVVSVVVSSVVSSVRSVCCSVPPVVVVVVVVVVVVVVVVPDD

Organism: NCBI:txid869213

pLD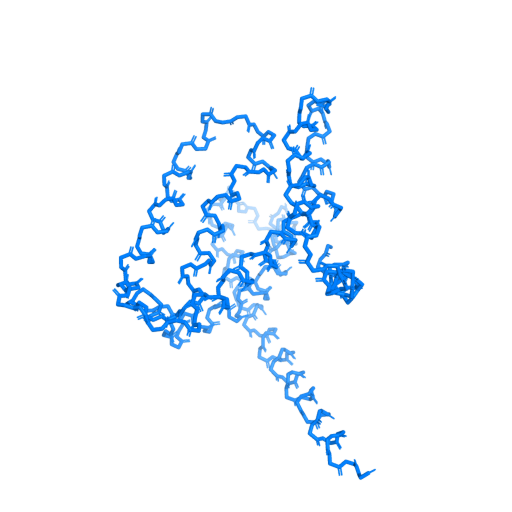DT: mean 82.16, std 10.32, range [49.0, 96.25]

Radius of gyration: 21.67 Å; chains: 1; bounding box: 49×47×65 Å